Protein AF-A0A524JQQ1-F1 (afdb_monomer)

Sequence (178 aa):
MHLIRTGPRLNILEIVEIYRLEEKMNGLLHMKRAILKRLLPGLALGAILSLALPAAELVPFTDITTEQAAALIREKEADSLFKIIDVRSAAEFAENRIKDALNIDIKAADFREKIEKLDRNGIYLMFCLGGVRSARAMNLMKEWGFKQAYNLAGGLMKWQAQKLPLESAPVQAAAPSS

Nearest PDB structures (foldseek):
  6mxv-assembly1_A  TM=8.929E-01  e=2.542E-08  Francisella tularensis subsp. tularensis SCHU S4
  5ve5-assembly3_C  TM=8.697E-01  e=4.854E-07  Paraburkholderia phytofirmans PsJN
  3nhv-assembly1_B  TM=7.811E-01  e=3.498E-07  Halalkalibacterium halodurans C-125
  2jts-assembly1_A  TM=8.317E-01  e=3.042E-06  unclassified
  1yt8-assembly1_A  TM=8.191E-01  e=1.672E-05  Pseudomonas aeruginosa

Solvent-accessible surface area (backbone atoms only — not comparable to full-atom values): 10545 Å² total; per-residue (Å²): 141,85,85,80,84,77,75,88,84,77,50,74,68,59,53,54,51,51,54,55,51,52,54,55,53,52,50,51,54,53,49,53,54,53,54,63,65,68,75,65,85,85,76,81,90,86,71,85,75,73,79,69,68,75,72,83,73,77,65,62,72,35,75,37,49,61,68,55,48,55,50,49,49,65,74,37,66,86,40,87,53,47,44,40,36,33,36,38,51,71,68,60,52,46,62,40,35,59,71,90,47,44,82,50,25,69,86,44,92,58,32,64,64,62,56,70,74,50,66,46,84,24,42,34,46,25,22,20,61,58,20,65,69,13,43,53,51,45,52,52,41,50,76,72,61,39,64,34,32,33,20,33,51,41,13,49,54,47,38,52,75,69,69,52,82,65,41,51,57,77,77,73,71,76,73,79,84,125

Radius of gyration: 25.6 Å; Cα contacts (8 Å, |Δi|>4): 203; chains: 1; bounding box: 68×63×63 Å

Secondary structure (DSSP, 8-state):
-----PPP---HHHHHHHHHHHHHHHHHHHHHHHHHHHS-S---S-------PPP-PPPTTEEE-HHHHHHHHHHTTT-TTEEEEE-S-HHHHHH-B-TTPEE--TTSTTHHHHHHTS-TT-EEEEE-SSSHHHHHHHHHHHHTT-SEEEEETTHHHHHHHTT---BPPP--------

pLDDT: mean 81.31, std 21.03, range [37.78, 98.81]

Mean predicted aligned error: 14.77 Å

Foldseek 3Di:
DDDDDDDDDDDPVNVVVVVVVVVVVVVVVVVVVVVVVVPDDDDDDDDPVPPPVPPPPDDFLEADELVVVVVVCVVCVVPPLEAEEEQDDPVVVQAKDAPRHDYQHLPDPCNVVVLVPHDLAGAYEYFYQQQPSRSVVSVVSVVVRRDHYYTHHGGVPNCVVVVHDMDHHDPPPPDPDD

Structure (mmCIF, N/CA/C/O backbone):
data_AF-A0A524JQQ1-F1
#
_entry.id   AF-A0A524JQQ1-F1
#
loop_
_atom_site.group_PDB
_atom_site.id
_atom_site.type_symbol
_atom_site.label_atom_id
_atom_site.label_alt_id
_atom_site.label_comp_id
_atom_site.label_asym_id
_atom_site.label_entity_id
_atom_site.label_seq_id
_atom_site.pdbx_PDB_ins_code
_atom_site.Cartn_x
_atom_site.Cartn_y
_atom_site.Cartn_z
_atom_site.occupancy
_atom_site.B_iso_or_equiv
_atom_site.auth_seq_id
_atom_site.auth_comp_id
_atom_site.auth_asym_id
_atom_site.auth_atom_id
_atom_site.pdbx_PDB_model_num
ATOM 1 N N . MET A 1 1 ? 30.642 9.160 21.024 1.00 37.78 1 MET A N 1
ATOM 2 C CA . MET A 1 1 ? 30.268 10.482 21.571 1.00 37.78 1 MET A CA 1
ATOM 3 C C . MET A 1 1 ? 28.743 10.538 21.669 1.00 37.78 1 MET A C 1
ATOM 5 O O . MET A 1 1 ? 28.088 10.746 20.660 1.00 37.78 1 MET A O 1
ATOM 9 N N . HIS A 1 2 ? 28.166 10.208 22.828 1.00 38.81 2 HIS A N 1
ATOM 10 C CA . HIS A 1 2 ? 26.714 10.201 23.066 1.00 38.81 2 HIS A CA 1
ATOM 11 C C . HIS A 1 2 ? 26.416 11.311 24.080 1.00 38.81 2 HIS A C 1
ATOM 13 O O . HIS A 1 2 ? 26.880 11.234 25.213 1.00 38.81 2 HIS A O 1
ATOM 19 N N . LEU A 1 3 ? 25.696 12.356 23.670 1.00 40.50 3 LEU A N 1
ATOM 20 C CA . LEU A 1 3 ? 25.215 13.403 24.572 1.00 40.50 3 LEU A CA 1
ATOM 21 C C . LEU A 1 3 ? 23.755 13.103 24.915 1.00 40.50 3 LEU A C 1
ATOM 23 O O . LEU A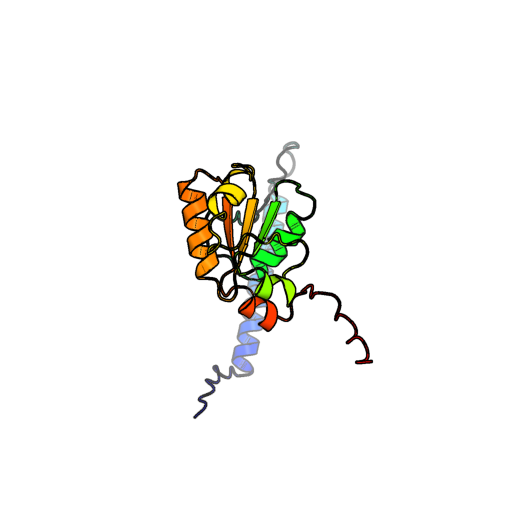 1 3 ? 22.860 13.318 24.100 1.00 40.50 3 LEU A O 1
ATOM 27 N N . ILE A 1 4 ? 23.524 12.593 26.123 1.00 45.12 4 ILE A N 1
ATOM 28 C CA . ILE A 1 4 ? 22.187 12.463 26.704 1.00 45.12 4 ILE A CA 1
ATOM 29 C C . ILE A 1 4 ? 21.825 13.825 27.306 1.00 45.12 4 ILE A C 1
ATOM 31 O O . ILE A 1 4 ? 22.441 14.265 28.276 1.00 45.12 4 ILE A O 1
ATOM 35 N N . ARG A 1 5 ? 20.834 14.509 26.725 1.00 43.94 5 ARG A N 1
ATOM 36 C CA . ARG A 1 5 ? 20.210 15.699 27.321 1.00 43.94 5 ARG A CA 1
ATOM 37 C C . ARG A 1 5 ? 19.335 15.262 28.497 1.00 43.94 5 ARG A C 1
ATOM 39 O O . ARG A 1 5 ? 18.272 14.685 28.295 1.00 43.94 5 ARG A O 1
ATOM 46 N N . THR A 1 6 ? 19.767 15.547 29.719 1.00 50.09 6 THR A N 1
ATOM 47 C CA . THR A 1 6 ? 18.926 15.437 30.917 1.00 50.09 6 THR A CA 1
ATOM 48 C C . THR A 1 6 ? 17.994 16.647 30.998 1.00 50.09 6 THR A C 1
ATOM 50 O O . THR A 1 6 ? 18.466 17.782 30.948 1.00 50.09 6 THR A O 1
ATOM 53 N N . GLY A 1 7 ? 16.682 16.416 31.107 1.00 56.56 7 GLY A N 1
ATOM 54 C CA . GLY A 1 7 ? 15.692 17.468 31.367 1.00 56.56 7 GLY A CA 1
ATOM 55 C C . GLY A 1 7 ? 15.845 18.099 32.763 1.00 56.56 7 GLY A C 1
ATOM 56 O O . GLY A 1 7 ? 16.605 17.581 33.589 1.00 56.56 7 GLY A O 1
ATOM 57 N N . PRO A 1 8 ? 15.152 19.219 33.038 1.00 60.91 8 PRO A N 1
ATOM 58 C CA . PRO A 1 8 ? 15.285 19.938 34.302 1.00 60.91 8 PRO A CA 1
ATOM 59 C C . PRO A 1 8 ? 14.809 19.082 35.486 1.00 60.91 8 PRO A C 1
ATOM 61 O O . PRO A 1 8 ? 13.722 18.505 35.459 1.00 60.91 8 PRO A O 1
ATOM 64 N N . ARG A 1 9 ? 15.638 18.998 36.536 1.00 59.84 9 ARG A N 1
ATOM 65 C CA . ARG A 1 9 ? 15.272 18.391 37.823 1.00 59.84 9 ARG A CA 1
ATOM 66 C C . ARG A 1 9 ? 14.452 19.405 38.620 1.00 59.84 9 ARG A C 1
ATOM 68 O O . ARG A 1 9 ? 15.033 20.317 39.198 1.00 59.84 9 ARG A O 1
ATOM 75 N N . LEU A 1 10 ? 13.132 19.244 38.636 1.00 64.44 10 LEU A N 1
ATOM 76 C CA . LEU A 1 10 ? 12.252 20.024 39.510 1.00 64.44 10 LEU A CA 1
ATOM 77 C C . LEU A 1 10 ? 12.444 19.581 40.964 1.00 64.44 10 LEU A C 1
ATOM 79 O O . LEU A 1 10 ? 12.609 18.389 41.243 1.00 64.44 10 LEU A O 1
ATOM 83 N N . ASN A 1 11 ? 12.458 20.539 41.887 1.00 73.38 11 ASN A N 1
ATOM 84 C CA . ASN A 1 11 ? 12.625 20.251 43.310 1.00 73.38 11 ASN A CA 1
ATOM 85 C C . ASN A 1 11 ? 11.274 19.921 43.981 1.00 73.38 11 ASN A C 1
ATOM 87 O O . ASN A 1 11 ? 10.201 20.169 43.434 1.00 73.38 11 ASN A O 1
ATOM 91 N N . ILE A 1 12 ? 11.319 19.346 45.187 1.00 69.38 12 ILE A N 1
ATOM 92 C CA . ILE A 1 12 ? 10.119 18.895 45.916 1.00 69.38 12 ILE A CA 1
ATOM 93 C C . ILE A 1 12 ? 9.130 20.044 46.181 1.00 69.38 12 ILE A C 1
ATOM 95 O O . ILE A 1 12 ? 7.925 19.808 46.181 1.00 69.38 12 ILE A O 1
ATOM 99 N N . LEU A 1 13 ? 9.603 21.282 46.359 1.00 72.81 13 LEU A N 1
ATOM 100 C CA . LEU A 1 13 ? 8.732 22.437 46.599 1.00 72.81 13 LEU A CA 1
ATOM 101 C C . LEU A 1 13 ? 7.967 22.841 45.330 1.00 72.81 13 LEU A C 1
ATOM 103 O O . LEU A 1 13 ? 6.764 23.079 45.405 1.00 72.81 13 LEU A O 1
ATOM 107 N N . GLU A 1 14 ? 8.621 22.822 44.166 1.00 70.38 14 GLU A N 1
ATOM 108 C CA . GLU A 1 14 ? 7.977 23.071 42.866 1.00 70.38 14 GLU A CA 1
ATOM 109 C C . GLU A 1 14 ? 6.935 21.997 42.537 1.00 70.38 14 GLU A C 1
ATOM 111 O O . GLU A 1 14 ? 5.849 22.304 42.052 1.00 70.38 14 GLU A O 1
ATOM 116 N N . ILE A 1 15 ? 7.228 20.735 42.863 1.00 63.34 15 ILE A N 1
ATOM 117 C CA . ILE A 1 15 ? 6.290 19.622 42.682 1.00 63.34 15 ILE A CA 1
ATOM 118 C C . ILE A 1 15 ? 5.047 19.810 43.568 1.00 63.34 15 ILE A C 1
ATOM 120 O O . ILE A 1 15 ? 3.923 19.647 43.095 1.00 63.34 15 ILE A O 1
ATOM 124 N N . VAL A 1 16 ? 5.222 20.198 44.835 1.00 68.88 16 VAL A N 1
ATOM 125 C CA . VAL A 1 16 ? 4.103 20.455 45.761 1.00 68.88 16 VAL A CA 1
ATOM 126 C C . VAL A 1 16 ? 3.249 21.643 45.302 1.00 68.88 16 VAL A C 1
ATOM 128 O O . VAL A 1 16 ? 2.025 21.611 45.448 1.00 68.88 16 VAL A O 1
ATOM 131 N N . GLU A 1 17 ? 3.856 22.675 44.714 1.00 71.94 17 GLU A N 1
ATOM 132 C CA . GLU A 1 17 ? 3.125 23.823 44.170 1.00 71.94 17 GLU A CA 1
ATOM 133 C C . GLU A 1 17 ? 2.330 23.463 42.903 1.00 71.94 17 GLU A C 1
ATOM 135 O O . GLU A 1 17 ? 1.176 23.876 42.774 1.00 71.94 17 GLU A O 1
ATOM 140 N N . ILE A 1 18 ? 2.874 22.600 42.035 1.00 58.34 18 ILE A N 1
ATOM 141 C CA . ILE A 1 18 ? 2.158 22.037 40.877 1.00 58.34 18 ILE A CA 1
ATOM 142 C C . ILE A 1 18 ? 0.929 21.230 41.331 1.00 58.34 18 ILE A C 1
ATOM 144 O O . ILE A 1 18 ? -0.178 21.507 40.867 1.00 58.34 18 ILE A O 1
ATOM 148 N N . TYR A 1 19 ? 1.073 20.312 42.296 1.00 60.19 19 TYR A N 1
ATOM 149 C CA . TYR A 1 19 ? -0.065 19.531 42.810 1.00 60.19 19 TYR A CA 1
ATOM 150 C C . TYR A 1 19 ? -1.132 20.412 43.483 1.00 60.19 19 TYR A C 1
ATOM 152 O O . TYR A 1 19 ? -2.332 20.199 43.303 1.00 60.19 19 TYR A O 1
ATOM 160 N N . ARG A 1 20 ? -0.723 21.465 44.202 1.00 64.31 20 ARG A N 1
ATOM 161 C CA . ARG A 1 20 ? -1.649 22.430 44.819 1.00 64.31 20 ARG A CA 1
ATOM 162 C C . ARG A 1 20 ? -2.421 23.262 43.780 1.00 64.31 20 ARG A C 1
ATOM 164 O O . ARG A 1 20 ? -3.554 23.674 44.045 1.00 64.31 20 ARG A O 1
ATOM 171 N N . LEU A 1 21 ? -1.837 23.531 42.611 1.00 56.47 21 LEU A N 1
ATOM 172 C CA . LEU A 1 21 ? -2.519 24.202 41.497 1.00 56.47 21 LEU A CA 1
ATOM 173 C C . LEU A 1 21 ? -3.484 23.260 40.761 1.00 56.47 21 LEU A C 1
ATOM 175 O O . LEU A 1 21 ? -4.588 23.690 40.413 1.00 56.47 21 LEU A O 1
ATOM 179 N N . GLU A 1 22 ? -3.134 21.980 40.605 1.00 56.25 22 GLU A N 1
ATOM 180 C CA . GLU A 1 22 ? -4.039 20.958 40.059 1.00 56.25 22 GLU A CA 1
ATOM 181 C C . GLU A 1 22 ? -5.291 20.765 40.930 1.00 56.25 22 GLU A C 1
ATOM 183 O O . GLU A 1 22 ? -6.405 20.715 40.402 1.00 56.25 22 GLU A O 1
ATOM 188 N N . GLU A 1 23 ? -5.160 20.756 42.263 1.00 58.94 23 GLU A N 1
ATOM 189 C CA . GLU A 1 23 ? -6.316 20.692 43.172 1.00 58.94 23 GLU A CA 1
ATOM 190 C C . GLU A 1 23 ? -7.250 21.907 43.026 1.00 58.94 23 GLU A C 1
ATOM 192 O O . GLU A 1 23 ? -8.475 21.753 42.967 1.00 58.94 23 GLU A O 1
ATOM 197 N N . LYS A 1 24 ? -6.699 23.124 42.885 1.00 59.16 24 LYS A N 1
ATOM 198 C CA . LYS A 1 24 ? -7.495 24.346 42.656 1.00 59.16 24 LYS A CA 1
ATOM 199 C C . LYS A 1 24 ? -8.202 24.337 41.294 1.00 59.16 24 LYS A C 1
ATOM 201 O O . LYS A 1 24 ? -9.360 24.755 41.206 1.00 59.16 24 LYS A O 1
ATOM 206 N N . MET A 1 25 ? -7.551 23.835 40.241 1.00 57.97 25 MET A N 1
ATOM 207 C CA . MET A 1 25 ? -8.160 23.687 38.911 1.00 57.97 25 MET A CA 1
ATOM 208 C C . MET A 1 25 ? -9.260 22.617 38.892 1.00 57.97 25 MET A C 1
ATOM 210 O O . MET A 1 25 ? -10.321 22.836 38.296 1.00 57.97 25 MET A O 1
ATOM 214 N N . ASN A 1 26 ? -9.068 21.505 39.607 1.00 54.47 26 ASN A N 1
ATOM 215 C CA . ASN A 1 26 ? -10.085 20.467 39.765 1.00 54.47 26 ASN A CA 1
ATOM 216 C C . ASN A 1 26 ? -11.295 20.967 40.568 1.00 54.47 26 ASN A C 1
ATOM 218 O O . ASN A 1 26 ? -12.433 20.698 40.173 1.00 54.47 26 ASN A O 1
ATOM 222 N N . GLY A 1 27 ? -11.089 21.773 41.614 1.00 57.66 27 GLY A N 1
ATOM 223 C CA . GLY A 1 27 ? -12.172 22.433 42.352 1.00 57.66 27 GLY A CA 1
ATOM 224 C C . GLY A 1 27 ? -13.016 23.375 41.479 1.00 57.66 27 GLY A C 1
ATOM 225 O O . GLY A 1 27 ? -14.248 23.338 41.525 1.00 57.66 27 GLY A O 1
ATOM 226 N N . LEU A 1 28 ? -12.378 24.160 40.602 1.00 56.53 28 LEU A N 1
ATOM 227 C CA . LEU A 1 28 ? -13.069 25.048 39.657 1.00 56.53 28 LEU A CA 1
ATOM 228 C C . LEU A 1 28 ? -13.867 24.268 38.597 1.00 56.53 28 LEU A C 1
ATOM 230 O O . LEU A 1 28 ? -14.977 24.665 38.232 1.00 56.53 28 LEU A O 1
ATOM 234 N N . LEU A 1 29 ? -13.338 23.134 38.128 1.00 51.88 29 LEU A N 1
ATOM 235 C CA . LEU A 1 29 ? -14.030 22.239 37.198 1.00 51.88 29 LEU A CA 1
ATOM 236 C C . LEU A 1 29 ? -15.278 21.605 37.835 1.00 51.88 29 LEU A C 1
ATOM 238 O O . LEU A 1 29 ? -16.324 21.505 37.190 1.00 51.88 29 LEU A O 1
ATOM 242 N N . HIS A 1 30 ? -15.196 21.225 39.112 1.00 55.69 30 HIS A N 1
ATOM 243 C CA . HIS A 1 30 ? -16.327 20.662 39.854 1.00 55.69 30 HIS A CA 1
ATOM 244 C C . HIS A 1 30 ? -17.406 21.716 40.131 1.00 55.69 30 HIS A C 1
ATOM 246 O O . HIS A 1 30 ? -18.596 21.435 39.972 1.00 55.69 30 HIS A O 1
ATOM 252 N N . MET A 1 31 ? -17.012 22.957 40.428 1.00 57.88 31 MET A N 1
ATOM 253 C CA . MET A 1 31 ? -17.951 24.060 40.638 1.00 57.88 31 MET A CA 1
ATOM 254 C C . MET A 1 31 ? -18.669 24.484 39.346 1.00 57.88 31 MET A C 1
ATOM 256 O O . MET A 1 31 ? -19.886 24.669 39.358 1.00 57.88 31 MET A O 1
ATOM 260 N N . LYS A 1 32 ? -17.970 24.534 38.201 1.00 52.62 32 LYS A N 1
ATOM 261 C CA . LYS A 1 32 ? -18.595 24.785 36.885 1.00 52.62 32 LYS A CA 1
ATOM 262 C C . LYS A 1 32 ? -19.621 23.707 36.518 1.00 52.62 32 LYS A C 1
ATOM 264 O O . LYS A 1 32 ? -20.697 24.033 36.027 1.00 52.62 32 LYS A O 1
ATOM 269 N N . ARG A 1 33 ? -19.333 22.433 36.817 1.00 56.12 33 ARG A N 1
ATOM 270 C CA . ARG A 1 33 ? -20.269 21.310 36.615 1.00 56.12 33 ARG A CA 1
ATOM 271 C C . ARG A 1 33 ? -21.494 21.393 37.532 1.00 56.12 33 ARG A C 1
ATOM 273 O O . ARG A 1 33 ? -22.588 21.048 37.099 1.00 56.12 33 ARG A O 1
ATOM 280 N N . ALA A 1 34 ? -21.333 21.854 38.772 1.00 56.62 34 ALA A N 1
ATOM 281 C CA . ALA A 1 34 ? -22.440 22.008 39.717 1.00 56.62 34 ALA A CA 1
ATOM 282 C C . ALA A 1 34 ? -23.361 23.192 39.367 1.00 56.62 34 ALA A C 1
ATOM 284 O O . ALA A 1 34 ? -24.580 23.069 39.468 1.00 56.62 34 ALA A O 1
ATOM 285 N N . ILE A 1 35 ? -22.794 24.313 38.905 1.00 56.81 35 ILE A N 1
ATOM 286 C CA . ILE A 1 35 ? -23.556 25.486 38.445 1.00 56.81 35 ILE A CA 1
ATOM 287 C C . ILE A 1 35 ? -24.296 25.168 37.136 1.00 56.81 35 ILE A C 1
ATOM 289 O O . ILE A 1 35 ? -25.477 25.480 37.010 1.00 56.81 35 ILE A O 1
ATOM 293 N N . LEU A 1 36 ? -23.655 24.449 36.206 1.00 48.31 36 LEU A N 1
ATOM 294 C CA . LEU A 1 36 ? -24.269 24.028 34.942 1.00 48.31 36 LEU A CA 1
ATOM 295 C C . LEU A 1 36 ? -25.428 23.032 35.142 1.00 48.31 36 LEU A C 1
ATOM 297 O O . LEU A 1 36 ? -26.403 23.067 34.400 1.00 48.31 36 LEU A O 1
ATOM 301 N N . LYS A 1 37 ? -25.370 22.188 36.183 1.00 50.16 37 LYS A N 1
ATOM 302 C CA . LYS A 1 37 ? -26.462 21.270 36.559 1.00 50.16 37 LYS A CA 1
ATOM 303 C C . LYS A 1 37 ? -27.643 21.954 37.256 1.00 50.16 37 LYS A C 1
ATOM 305 O O . LYS A 1 37 ? -28.723 21.378 37.304 1.00 50.16 37 LYS A O 1
ATOM 310 N N . ARG A 1 38 ? -27.455 23.157 37.810 1.00 57.16 38 ARG A N 1
ATOM 311 C CA . ARG A 1 38 ? -28.500 23.906 38.533 1.00 57.16 38 ARG A CA 1
ATOM 312 C C . ARG A 1 38 ? -29.318 24.846 37.645 1.00 57.16 3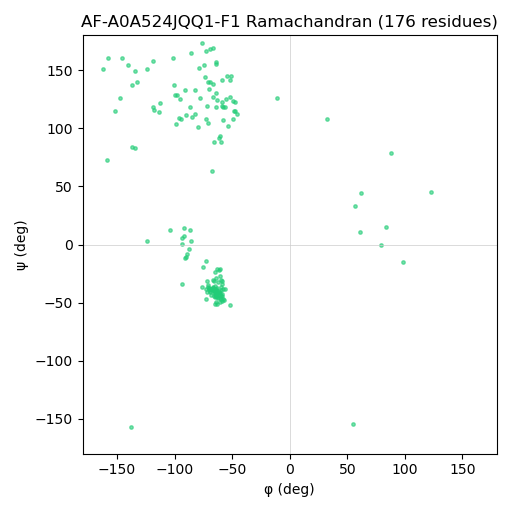8 ARG A C 1
ATOM 314 O O . ARG A 1 38 ? -30.355 25.320 38.091 1.00 57.16 38 ARG A O 1
ATOM 321 N N . LEU A 1 39 ? -28.886 25.088 36.406 1.00 53.84 39 LEU A N 1
ATOM 322 C CA . LEU A 1 39 ? -29.537 26.019 35.476 1.00 53.84 39 LEU A CA 1
ATOM 323 C C . LEU A 1 39 ? -30.559 25.378 34.522 1.00 53.84 39 LEU A C 1
ATOM 325 O O . LEU A 1 39 ? -31.100 26.082 33.678 1.00 53.84 39 LEU A O 1
ATOM 329 N N . LEU A 1 40 ? -30.871 24.085 34.653 1.00 48.31 40 LEU A N 1
ATOM 330 C CA . LEU A 1 40 ? -31.853 23.420 33.786 1.00 48.31 40 LEU A CA 1
ATOM 331 C C . LEU A 1 40 ? -32.803 22.497 34.568 1.00 48.31 40 LEU A C 1
ATOM 333 O O . LEU A 1 40 ? -32.601 21.283 34.593 1.00 48.31 40 LEU A O 1
ATOM 337 N N . PRO A 1 41 ? -33.888 23.024 35.159 1.00 48.72 41 PRO A N 1
ATOM 338 C CA . PRO A 1 41 ? -35.102 22.260 35.349 1.00 48.72 41 PRO A CA 1
ATOM 339 C C . PRO A 1 41 ? -36.064 22.577 34.194 1.00 48.72 41 PRO A C 1
ATOM 341 O O . PRO A 1 41 ? -36.628 23.663 34.122 1.00 48.72 41 PRO A O 1
ATOM 344 N N . GLY A 1 42 ? -36.262 21.612 33.294 1.00 51.84 42 GLY A N 1
ATOM 345 C CA . GLY A 1 42 ? -37.422 21.592 32.400 1.00 51.84 42 GLY A CA 1
ATOM 346 C C . GLY A 1 42 ? -37.277 22.336 31.072 1.00 51.84 42 GLY A C 1
ATOM 347 O O . GLY A 1 42 ? -37.882 23.381 30.869 1.00 51.84 42 GLY A O 1
ATOM 348 N N . LEU A 1 43 ? -36.602 21.711 30.107 1.00 47.56 43 LEU A N 1
ATOM 349 C CA . LEU A 1 43 ? -37.110 21.674 28.736 1.00 47.56 43 LEU A CA 1
ATOM 350 C C . LEU A 1 43 ? -36.685 20.356 28.082 1.00 47.56 43 LEU A C 1
ATOM 352 O O . LEU A 1 43 ? -35.529 19.952 28.140 1.00 47.56 43 LEU A O 1
ATOM 356 N N . ALA A 1 44 ? -37.701 19.674 27.570 1.00 43.31 44 ALA A N 1
ATOM 357 C CA . ALA A 1 44 ? -37.715 18.488 26.731 1.00 43.31 44 ALA A CA 1
ATOM 358 C C . ALA A 1 44 ? -36.376 18.025 26.110 1.00 43.31 44 ALA A C 1
ATOM 360 O O . ALA A 1 44 ? -35.714 18.748 25.375 1.00 43.31 44 ALA A O 1
ATOM 361 N N . LEU A 1 45 ? -36.059 16.751 26.362 1.00 48.50 45 LEU A N 1
ATOM 362 C CA . LEU A 1 45 ? -35.884 15.716 25.337 1.00 48.50 45 LEU A CA 1
ATOM 363 C C . LEU A 1 45 ? -35.332 16.196 23.975 1.00 48.50 45 LEU A C 1
ATOM 365 O O . LEU A 1 45 ? -36.068 16.757 23.171 1.00 48.50 45 LEU A O 1
ATOM 369 N N . GLY A 1 46 ? -34.074 15.860 23.670 1.00 46.12 46 GLY A N 1
ATOM 370 C CA . GLY A 1 46 ? -33.590 15.874 22.281 1.00 46.12 46 GLY A CA 1
ATOM 371 C C . GLY A 1 46 ? -32.382 16.754 21.983 1.00 46.12 46 GLY A C 1
ATOM 372 O O . GLY A 1 46 ? -32.366 17.437 20.973 1.00 46.12 46 GLY A O 1
ATOM 373 N N . ALA A 1 47 ? -31.345 16.713 22.812 1.00 49.25 47 ALA A N 1
ATOM 374 C CA . ALA A 1 47 ? -29.987 16.979 22.347 1.00 49.25 47 ALA A CA 1
ATOM 375 C C . ALA A 1 47 ? -29.013 16.362 23.349 1.00 49.25 47 ALA A C 1
ATOM 377 O O . ALA A 1 47 ? -28.334 17.055 24.105 1.00 49.25 47 ALA A O 1
ATOM 378 N N . ILE A 1 48 ? -28.912 15.028 23.342 1.00 56.03 48 ILE A N 1
ATOM 379 C CA . ILE A 1 48 ? -27.590 14.444 23.563 1.00 56.03 48 ILE A CA 1
ATOM 380 C C . ILE A 1 48 ? -26.779 15.005 22.401 1.00 56.03 48 ILE A C 1
ATOM 382 O O . ILE A 1 48 ? -26.863 14.507 21.281 1.00 56.03 48 ILE A O 1
ATOM 386 N N . LEU A 1 49 ? -26.111 16.133 22.645 1.00 48.88 49 LEU A N 1
ATOM 387 C CA . LEU A 1 49 ? -25.067 16.661 21.794 1.00 48.88 49 LEU A CA 1
ATOM 388 C C . LEU A 1 49 ? -24.017 15.561 21.771 1.00 48.88 49 LEU A C 1
ATOM 390 O O . LEU A 1 49 ? -23.165 15.470 22.654 1.00 48.88 49 LEU A O 1
ATOM 394 N N . SER A 1 50 ? -24.197 14.644 20.825 1.00 56.41 50 SER A N 1
ATOM 395 C CA . SER A 1 50 ? -23.277 13.577 20.515 1.00 56.41 50 SER A CA 1
ATOM 396 C C . SER A 1 50 ? -22.001 14.275 20.094 1.00 56.41 50 SER A C 1
ATOM 398 O O . SER A 1 50 ? -21.823 14.638 18.935 1.00 56.41 50 SER A O 1
ATOM 400 N N . LEU A 1 51 ? -21.122 14.514 21.064 1.00 53.62 51 LEU A N 1
ATOM 401 C CA . LEU A 1 51 ? -19.708 14.756 20.839 1.00 53.62 51 LEU A CA 1
ATOM 402 C C . LEU A 1 51 ? -19.117 13.440 20.318 1.00 53.62 51 LEU A C 1
ATOM 404 O O . LEU A 1 51 ? -18.282 12.808 20.957 1.00 53.62 51 LEU A O 1
ATOM 408 N N . ALA A 1 52 ? -19.585 13.015 19.143 1.00 57.16 52 ALA A N 1
ATOM 409 C CA . ALA A 1 52 ? -18.799 12.210 18.242 1.00 57.16 52 ALA A CA 1
ATOM 410 C C . ALA A 1 52 ? -17.660 13.134 17.820 1.00 57.16 52 ALA A C 1
ATOM 412 O O . ALA A 1 52 ? -17.780 13.924 16.885 1.00 57.16 52 ALA A O 1
ATOM 413 N N . LEU A 1 53 ? -16.583 13.111 18.607 1.00 53.97 53 LEU A N 1
ATOM 414 C CA . LEU A 1 53 ? -15.288 13.559 18.130 1.00 53.97 53 LEU A CA 1
ATOM 415 C C . LEU A 1 53 ? -15.105 12.879 16.770 1.00 53.97 53 LEU A C 1
ATOM 417 O O . LEU A 1 53 ? -15.225 11.650 16.724 1.00 53.97 53 LEU A O 1
ATOM 421 N N . PRO A 1 54 ? -14.898 13.623 15.671 1.00 50.66 54 PRO A N 1
ATOM 422 C CA . PRO A 1 54 ? -14.605 12.978 14.408 1.00 50.66 54 PRO A CA 1
ATOM 423 C C . PRO A 1 54 ? -13.379 12.103 14.655 1.00 50.66 54 PRO A C 1
ATOM 425 O O . PRO A 1 54 ? -12.330 12.602 15.077 1.00 50.66 54 PRO A O 1
ATOM 428 N N . ALA A 1 55 ? -13.532 10.788 14.471 1.00 58.22 55 ALA A N 1
ATOM 429 C CA . ALA A 1 55 ? -12.381 9.921 14.297 1.00 58.22 55 ALA A CA 1
ATOM 430 C C . ALA A 1 55 ? -11.538 10.604 13.223 1.00 58.22 55 ALA A C 1
ATOM 432 O O . ALA A 1 55 ? -12.088 10.969 12.186 1.00 58.22 55 ALA A O 1
ATOM 433 N N . ALA A 1 56 ? -10.276 10.909 13.531 1.00 60.03 56 ALA A N 1
ATOM 434 C CA . ALA A 1 56 ? -9.417 11.670 12.639 1.00 60.03 56 ALA A CA 1
ATOM 435 C C . ALA A 1 56 ? -9.417 10.989 11.265 1.00 60.03 56 ALA A C 1
ATOM 437 O O . ALA A 1 56 ? -8.806 9.935 11.090 1.00 60.03 56 ALA A O 1
ATOM 438 N N . GLU A 1 57 ? -10.177 11.550 10.327 1.00 71.44 57 GLU A N 1
ATOM 439 C CA . GLU A 1 57 ? -10.397 10.933 9.032 1.00 71.44 57 GLU A CA 1
ATOM 440 C C . GLU A 1 57 ? -9.090 11.056 8.256 1.00 71.44 57 GLU A C 1
ATOM 442 O O . GLU A 1 57 ? -8.557 12.154 8.067 1.00 71.44 57 GLU A O 1
ATOM 447 N N . LEU A 1 58 ? -8.503 9.917 7.890 1.00 81.69 58 LEU A N 1
ATOM 448 C CA . LEU A 1 58 ? -7.222 9.911 7.200 1.00 81.69 58 LEU A CA 1
ATOM 449 C C . LEU A 1 58 ? -7.387 10.585 5.835 1.00 81.69 58 LEU A C 1
ATOM 451 O O . LEU A 1 58 ? -8.102 10.079 4.968 1.00 81.69 58 LEU A O 1
ATOM 455 N N . VAL A 1 59 ? -6.673 11.689 5.626 1.00 90.44 59 VAL A N 1
ATOM 456 C CA . VAL A 1 59 ? -6.678 12.426 4.357 1.00 90.44 59 VAL A CA 1
ATOM 457 C C . VAL A 1 59 ? -6.215 11.499 3.224 1.00 90.44 59 VAL A C 1
ATOM 459 O O . VAL A 1 59 ? -5.113 10.960 3.317 1.00 90.44 59 VAL A O 1
ATOM 462 N N . PRO A 1 60 ? -7.006 11.289 2.156 1.00 95.25 60 PRO A N 1
ATOM 463 C CA . PRO A 1 60 ? -6.602 10.440 1.040 1.00 95.25 60 PRO A CA 1
ATOM 464 C C . PRO A 1 60 ? -5.254 10.845 0.435 1.00 95.25 60 PRO A C 1
ATOM 466 O O . PRO A 1 60 ? -4.953 12.031 0.302 1.00 95.25 60 PRO A O 1
ATOM 469 N N . PHE A 1 61 ? -4.479 9.854 -0.009 1.00 97.50 61 PHE A N 1
ATOM 470 C CA . PHE A 1 61 ? -3.170 10.031 -0.647 1.00 97.50 61 PHE A CA 1
ATOM 471 C C . PHE A 1 61 ? -2.126 10.686 0.263 1.00 97.50 61 PHE A C 1
ATOM 473 O O . PHE A 1 61 ? -1.385 11.570 -0.169 1.00 97.50 61 PHE A O 1
ATOM 480 N N . THR A 1 62 ? -2.066 10.240 1.519 1.00 97.50 62 THR A N 1
ATOM 481 C CA . THR A 1 62 ? -1.072 10.686 2.503 1.00 97.50 62 THR A CA 1
ATOM 482 C C . THR A 1 62 ? -0.191 9.541 2.988 1.00 97.50 62 THR A C 1
ATOM 484 O O . THR A 1 62 ? -0.569 8.366 2.970 1.00 97.50 62 THR A O 1
ATOM 487 N N . ASP A 1 63 ? 0.977 9.918 3.494 1.00 98.00 63 ASP A N 1
ATOM 488 C CA . ASP A 1 63 ? 1.796 9.064 4.338 1.00 98.00 63 ASP A CA 1
ATOM 489 C C . ASP A 1 63 ? 1.120 8.895 5.705 1.00 98.00 63 ASP A C 1
ATOM 491 O O . ASP A 1 63 ? 0.678 9.876 6.310 1.00 98.00 63 ASP A O 1
ATOM 495 N N . ILE A 1 64 ? 1.061 7.658 6.198 1.00 98.19 64 ILE A N 1
ATOM 496 C CA . ILE A 1 64 ? 0.541 7.325 7.527 1.00 98.19 64 ILE A CA 1
ATOM 497 C C . ILE A 1 64 ? 1.579 6.552 8.335 1.00 98.19 64 ILE A C 1
ATOM 499 O O . ILE A 1 64 ? 2.431 5.844 7.786 1.00 98.19 64 ILE A O 1
ATOM 503 N N . THR A 1 65 ? 1.527 6.688 9.658 1.00 97.88 65 THR A N 1
ATOM 504 C CA . THR A 1 65 ? 2.430 5.960 10.551 1.00 97.88 65 THR A CA 1
ATOM 505 C C . THR A 1 65 ? 2.073 4.476 10.630 1.00 97.88 65 THR A C 1
ATOM 507 O O . THR A 1 65 ? 0.992 4.045 10.231 1.00 97.88 65 THR A O 1
ATOM 510 N N . THR A 1 66 ? 2.979 3.676 11.182 1.00 97.38 66 THR A N 1
ATOM 511 C CA . THR A 1 66 ? 2.753 2.257 11.479 1.00 97.38 66 THR A CA 1
ATOM 512 C C . THR A 1 66 ? 1.581 2.049 12.440 1.00 97.38 66 THR A C 1
ATOM 514 O O . THR A 1 66 ? 0.801 1.120 12.255 1.00 97.38 66 THR A O 1
ATOM 517 N N . GLU A 1 67 ? 1.394 2.943 13.414 1.00 96.19 67 GLU A N 1
ATOM 518 C CA . GLU A 1 67 ? 0.267 2.899 14.351 1.00 96.19 67 GLU A CA 1
ATOM 519 C C . GLU A 1 67 ? -1.062 3.192 13.644 1.00 96.19 67 GLU A C 1
ATOM 521 O O . GLU A 1 67 ? -2.045 2.480 13.853 1.00 96.19 67 GLU A O 1
ATOM 526 N N . GLN A 1 68 ? -1.086 4.203 12.768 1.00 97.12 68 GLN A N 1
ATOM 527 C CA . GLN A 1 68 ? -2.256 4.520 11.947 1.00 97.12 68 GLN A CA 1
ATOM 528 C C . GLN A 1 68 ? -2.575 3.389 10.966 1.00 97.12 68 GLN A C 1
ATOM 530 O O . GLN A 1 68 ? -3.736 3.027 10.814 1.00 97.12 68 GLN A O 1
ATOM 535 N N . ALA A 1 69 ? -1.559 2.787 10.345 1.00 97.81 69 ALA A N 1
ATOM 536 C CA . ALA A 1 69 ? -1.729 1.652 9.447 1.00 97.81 69 ALA A CA 1
ATOM 537 C C . ALA A 1 69 ? -2.282 0.419 10.175 1.00 97.81 69 ALA A C 1
ATOM 539 O O . ALA A 1 69 ? -3.217 -0.206 9.687 1.00 97.81 69 ALA A O 1
ATOM 540 N N . ALA A 1 70 ? -1.766 0.091 11.364 1.00 96.44 70 ALA A N 1
ATOM 541 C CA . ALA A 1 70 ? -2.288 -1.011 12.171 1.00 96.44 70 ALA A CA 1
ATOM 542 C C . ALA A 1 70 ? -3.736 -0.759 12.629 1.00 96.44 70 ALA A C 1
ATOM 544 O O . ALA A 1 70 ? -4.552 -1.681 12.644 1.00 96.44 70 ALA A O 1
ATOM 545 N N . ALA A 1 71 ? -4.073 0.488 12.976 1.00 96.25 71 ALA A N 1
ATOM 546 C CA . ALA A 1 71 ? -5.446 0.873 13.288 1.00 96.25 71 ALA A CA 1
ATOM 547 C C . ALA A 1 71 ? -6.366 0.742 12.064 1.00 96.25 71 ALA A C 1
ATOM 549 O O . ALA A 1 71 ? -7.437 0.156 12.195 1.00 96.25 71 ALA A O 1
ATOM 550 N N . LEU A 1 72 ? -5.921 1.207 10.891 1.00 96.06 72 LEU A N 1
ATOM 551 C CA . LEU A 1 72 ? -6.654 1.098 9.630 1.00 96.06 72 LEU A CA 1
ATOM 552 C C . LEU A 1 72 ? -6.914 -0.365 9.253 1.00 96.06 72 LEU A C 1
ATOM 554 O O . LEU A 1 72 ? -8.043 -0.708 8.924 1.00 96.06 72 LEU A O 1
ATOM 558 N N . ILE A 1 73 ? -5.899 -1.232 9.356 1.00 96.56 73 ILE A N 1
ATOM 559 C CA . ILE A 1 73 ? -6.038 -2.670 9.078 1.00 96.56 73 ILE A CA 1
ATOM 560 C C . ILE A 1 73 ? -7.103 -3.294 9.983 1.00 96.56 73 ILE A C 1
ATOM 562 O O . ILE A 1 73 ? -7.975 -3.999 9.492 1.00 96.56 73 ILE A O 1
ATOM 566 N N . ARG A 1 74 ? -7.070 -3.000 11.288 1.00 95.88 74 ARG A N 1
ATOM 567 C CA . ARG A 1 74 ? -8.060 -3.518 12.244 1.00 95.88 74 ARG A CA 1
ATOM 568 C C . ARG A 1 74 ? -9.464 -2.970 11.985 1.00 95.88 74 ARG A C 1
ATOM 570 O O . ARG A 1 74 ? -10.436 -3.701 12.106 1.00 95.88 74 ARG A O 1
ATOM 577 N N . GLU A 1 75 ? -9.587 -1.683 11.673 1.00 95.88 75 GLU A N 1
ATOM 578 C CA . GLU A 1 75 ? -10.885 -1.051 11.405 1.00 95.88 75 GLU A CA 1
ATOM 579 C C . GLU A 1 75 ? -11.531 -1.596 10.124 1.00 95.88 75 GLU A C 1
ATOM 581 O O . GLU A 1 75 ? -12.748 -1.760 10.065 1.00 95.88 75 GLU A O 1
ATOM 586 N N . LYS A 1 76 ? -10.720 -1.878 9.100 1.00 95.19 76 LYS A N 1
ATOM 587 C CA . LYS A 1 76 ? -11.177 -2.272 7.763 1.00 95.19 76 LYS A CA 1
ATOM 588 C C . LYS A 1 76 ? -11.030 -3.767 7.472 1.00 95.19 76 LYS A C 1
ATOM 590 O O . LYS A 1 76 ? -11.203 -4.171 6.330 1.00 95.19 76 LYS A O 1
ATOM 595 N N . GLU A 1 77 ? -10.757 -4.597 8.478 1.00 92.38 77 GLU A N 1
ATOM 596 C CA . GLU A 1 77 ? -10.532 -6.044 8.312 1.00 92.38 77 GLU A CA 1
ATOM 597 C C . GLU A 1 77 ? -11.708 -6.754 7.614 1.00 92.38 77 GLU A C 1
ATOM 599 O O . GLU A 1 77 ? -11.502 -7.617 6.765 1.00 92.38 77 GLU A O 1
ATOM 604 N N . ALA A 1 78 ? -12.945 -6.354 7.926 1.00 93.94 78 ALA A N 1
ATOM 605 C CA . ALA A 1 78 ? -14.159 -6.909 7.323 1.00 93.94 78 ALA A CA 1
ATOM 606 C C . ALA A 1 78 ? -14.592 -6.204 6.019 1.00 93.94 78 ALA A C 1
ATOM 608 O O . ALA A 1 78 ? -15.578 -6.606 5.398 1.00 93.94 78 ALA A O 1
ATOM 609 N N . ASP A 1 79 ? -13.895 -5.143 5.604 1.00 96.00 79 ASP A N 1
ATOM 610 C CA . ASP A 1 79 ? -14.231 -4.383 4.403 1.00 96.00 79 ASP A CA 1
ATOM 611 C C . ASP A 1 79 ? -13.613 -5.041 3.164 1.00 96.00 79 ASP A C 1
ATOM 613 O O . ASP A 1 79 ? -12.406 -4.999 2.926 1.00 96.00 79 ASP A O 1
ATOM 617 N N . SER A 1 80 ? -14.463 -5.630 2.323 1.00 96.12 80 SER A N 1
ATOM 618 C CA . SER A 1 80 ? -14.026 -6.285 1.087 1.00 96.12 80 SER A CA 1
ATOM 619 C C . SER A 1 80 ? -13.320 -5.350 0.090 1.00 96.12 80 SER A C 1
ATOM 621 O O . SER A 1 80 ? -12.558 -5.843 -0.749 1.00 96.12 80 SER A O 1
ATOM 623 N N . LEU A 1 81 ? -13.536 -4.031 0.186 1.00 97.00 81 LEU A N 1
ATOM 624 C CA . LEU A 1 81 ? -12.914 -3.007 -0.656 1.00 97.00 81 LEU A CA 1
ATOM 625 C C . LEU A 1 81 ? -11.588 -2.485 -0.088 1.00 97.00 81 LEU A C 1
ATOM 627 O O . LEU A 1 81 ? -10.872 -1.757 -0.782 1.00 97.00 81 LEU A O 1
ATOM 631 N N . PHE A 1 82 ? -11.227 -2.868 1.138 1.00 98.19 82 PHE A N 1
ATOM 632 C CA . PHE A 1 82 ? -9.914 -2.586 1.695 1.00 98.19 82 PHE A CA 1
ATOM 633 C C . PHE A 1 82 ? -8.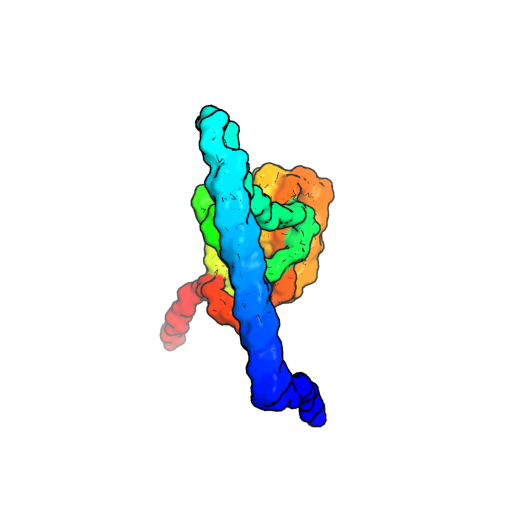889 -3.613 1.207 1.00 98.19 82 PHE A C 1
ATOM 635 O O . PHE A 1 82 ? -9.135 -4.825 1.209 1.00 98.19 82 PHE A O 1
ATOM 642 N N . LYS A 1 83 ? -7.727 -3.126 0.762 1.00 98.50 83 LYS A N 1
ATOM 643 C CA . LYS A 1 83 ? -6.596 -3.962 0.342 1.00 98.50 83 LYS A CA 1
ATOM 644 C C . LYS A 1 83 ? -5.286 -3.406 0.877 1.00 98.50 83 LYS A C 1
ATOM 646 O O . LYS A 1 83 ? -5.012 -2.209 0.786 1.00 98.50 83 LYS A O 1
ATOM 651 N N . ILE A 1 84 ? -4.435 -4.306 1.356 1.00 98.62 84 ILE A N 1
ATOM 652 C CA . ILE A 1 84 ? -3.038 -4.014 1.665 1.00 98.62 84 ILE A CA 1
ATOM 653 C C . ILE A 1 84 ? -2.217 -4.429 0.438 1.00 98.62 84 ILE A C 1
ATOM 655 O O . ILE A 1 84 ? -2.333 -5.561 -0.023 1.00 98.62 84 ILE A O 1
ATOM 659 N N . ILE A 1 85 ? -1.417 -3.523 -0.121 1.00 98.75 85 ILE A N 1
ATOM 660 C CA . ILE A 1 85 ? -0.639 -3.754 -1.342 1.00 98.75 85 ILE A CA 1
ATOM 661 C C . ILE A 1 85 ? 0.853 -3.636 -1.033 1.00 98.75 85 ILE A C 1
ATOM 663 O O . ILE A 1 85 ? 1.356 -2.557 -0.712 1.00 98.75 85 ILE A O 1
ATOM 667 N N . ASP A 1 86 ? 1.568 -4.744 -1.197 1.00 98.75 86 ASP A N 1
ATOM 668 C CA . ASP A 1 86 ? 3.024 -4.785 -1.184 1.00 98.75 86 ASP A CA 1
ATOM 669 C C . ASP A 1 86 ? 3.558 -4.577 -2.603 1.00 98.75 86 ASP A C 1
ATOM 671 O O . ASP A 1 86 ? 3.409 -5.444 -3.471 1.00 98.75 86 ASP A O 1
ATOM 675 N N . VAL A 1 87 ? 4.201 -3.432 -2.840 1.00 98.75 87 VAL A N 1
ATOM 676 C CA . VAL A 1 87 ? 4.751 -3.084 -4.160 1.00 98.75 87 VAL A CA 1
ATOM 677 C C . VAL A 1 87 ? 6.210 -3.498 -4.356 1.00 98.75 87 VAL A C 1
ATOM 679 O O . VAL A 1 87 ? 6.890 -2.996 -5.257 1.00 98.75 87 VAL A O 1
ATOM 682 N N .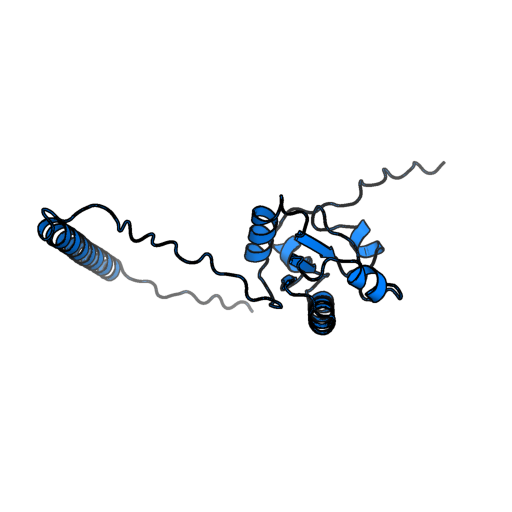 ARG A 1 88 ? 6.738 -4.357 -3.480 1.00 98.69 88 ARG A N 1
ATOM 683 C CA . ARG A 1 88 ? 8.062 -4.972 -3.634 1.00 98.69 88 ARG A CA 1
ATOM 684 C C . ARG A 1 88 ? 8.042 -6.098 -4.669 1.00 98.69 88 ARG A C 1
ATOM 686 O O . ARG A 1 88 ? 6.989 -6.487 -5.166 1.00 98.69 88 ARG A O 1
ATOM 693 N N . SER A 1 89 ? 9.223 -6.630 -4.970 1.00 98.19 89 SER A N 1
ATOM 694 C CA . SER A 1 89 ? 9.351 -7.811 -5.823 1.00 98.19 89 SER A CA 1
ATOM 695 C C . SER A 1 89 ? 8.712 -9.052 -5.197 1.00 98.19 89 SER A C 1
ATOM 697 O O . SER A 1 89 ? 8.593 -9.160 -3.974 1.00 98.19 89 SER A O 1
ATOM 699 N N . ALA A 1 90 ? 8.355 -10.024 -6.037 1.00 96.44 90 ALA A N 1
ATOM 700 C CA . ALA A 1 90 ? 7.801 -11.300 -5.585 1.00 96.44 90 ALA A CA 1
ATOM 701 C C . ALA A 1 90 ? 8.748 -12.057 -4.635 1.00 96.44 90 ALA A C 1
ATOM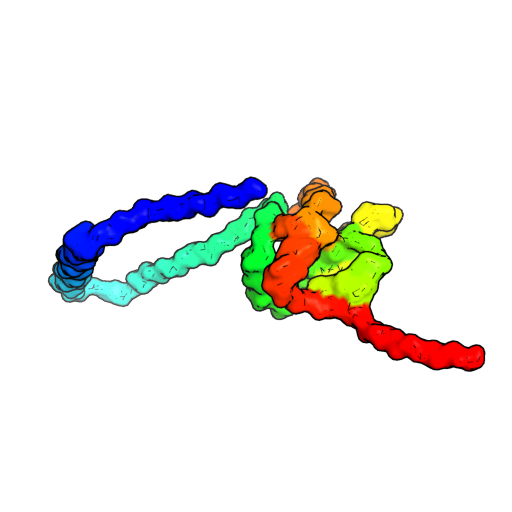 703 O O . ALA A 1 90 ? 8.287 -12.702 -3.696 1.00 96.44 90 ALA A O 1
ATOM 704 N N . ALA A 1 91 ? 10.066 -11.939 -4.840 1.00 95.88 91 ALA A N 1
ATOM 705 C CA . ALA A 1 91 ? 11.071 -12.515 -3.947 1.00 95.88 91 ALA A CA 1
ATOM 706 C C . ALA A 1 91 ? 11.024 -11.865 -2.551 1.00 95.88 91 ALA A C 1
ATOM 708 O O . ALA A 1 91 ? 10.860 -12.568 -1.557 1.00 95.88 91 ALA A O 1
ATOM 709 N N . GLU A 1 92 ? 11.049 -10.526 -2.479 1.00 96.50 92 GLU A N 1
ATOM 710 C CA . GLU A 1 92 ? 10.921 -9.778 -1.215 1.00 96.50 92 GLU A CA 1
ATOM 711 C C . GLU A 1 92 ? 9.607 -10.112 -0.474 1.00 96.50 92 GLU A C 1
ATOM 713 O O . GLU A 1 92 ? 9.589 -10.200 0.753 1.00 96.50 92 GLU A O 1
ATOM 718 N N . PHE A 1 93 ? 8.504 -10.291 -1.208 1.00 96.81 93 PHE A N 1
ATOM 719 C CA . PHE A 1 93 ? 7.190 -10.641 -0.656 1.00 96.81 93 PHE A CA 1
ATOM 720 C C . PHE A 1 93 ? 7.106 -12.093 -0.149 1.00 96.81 93 PHE A C 1
ATOM 722 O O . PHE A 1 93 ? 6.358 -12.388 0.790 1.00 96.81 93 PHE A O 1
ATOM 729 N N . ALA A 1 94 ? 7.849 -13.015 -0.769 1.00 95.06 94 ALA A N 1
ATOM 730 C CA . ALA A 1 94 ? 7.909 -14.414 -0.356 1.00 95.06 94 ALA A CA 1
ATOM 731 C C . ALA A 1 94 ? 8.669 -14.595 0.968 1.00 95.06 94 ALA A C 1
ATOM 733 O O . ALA A 1 94 ? 8.265 -15.416 1.791 1.00 95.06 94 ALA A O 1
ATOM 734 N N . GLU A 1 95 ? 9.725 -13.809 1.195 1.00 94.50 95 GLU A N 1
ATOM 735 C CA . GLU A 1 95 ? 10.526 -13.853 2.424 1.00 94.50 95 GLU A CA 1
ATOM 736 C C . GLU A 1 95 ? 9.712 -13.461 3.664 1.00 94.50 95 GLU A C 1
ATOM 738 O O . GLU A 1 95 ? 9.708 -14.167 4.672 1.00 94.50 95 GLU A O 1
ATOM 743 N N . ASN A 1 96 ? 9.030 -12.318 3.602 1.00 95.25 96 ASN A N 1
ATOM 744 C CA . ASN A 1 96 ? 8.172 -11.809 4.665 1.00 95.25 96 ASN A CA 1
ATOM 745 C C . ASN A 1 96 ? 7.224 -10.745 4.114 1.00 95.25 96 ASN A C 1
ATOM 747 O O . ASN A 1 96 ? 7.562 -10.039 3.169 1.00 95.25 96 ASN A O 1
ATOM 751 N N . ARG A 1 97 ? 6.049 -10.599 4.721 1.00 96.81 97 ARG A N 1
ATOM 752 C CA . ARG A 1 97 ? 5.014 -9.641 4.315 1.00 96.81 97 ARG A CA 1
ATOM 753 C C . ARG A 1 97 ? 4.063 -9.339 5.465 1.00 96.81 97 ARG A C 1
ATOM 755 O O . ARG A 1 97 ? 3.964 -10.107 6.419 1.00 96.81 97 ARG A O 1
ATOM 762 N N . ILE A 1 98 ? 3.346 -8.224 5.366 1.00 97.06 98 ILE A N 1
ATOM 763 C CA . ILE A 1 98 ? 2.178 -7.984 6.219 1.00 97.06 98 ILE A CA 1
ATOM 764 C C . ILE A 1 98 ? 1.108 -9.014 5.836 1.00 97.06 98 ILE A C 1
ATOM 766 O O . ILE A 1 98 ? 0.933 -9.310 4.651 1.00 97.06 98 ILE A O 1
ATOM 770 N N . LYS A 1 99 ? 0.431 -9.577 6.839 1.00 95.06 99 LYS A N 1
ATOM 771 C CA . LYS A 1 99 ? -0.661 -10.535 6.649 1.00 95.06 99 LYS A CA 1
ATOM 772 C C . LYS A 1 99 ? -1.722 -9.988 5.682 1.00 95.06 99 LYS A C 1
ATOM 774 O O . LYS A 1 99 ? -2.009 -8.794 5.703 1.00 95.06 99 LYS A O 1
ATOM 779 N N . ASP A 1 100 ? -2.261 -10.865 4.835 1.00 95.25 100 ASP A N 1
ATOM 780 C CA . ASP A 1 100 ? -3.302 -10.573 3.833 1.00 95.25 100 ASP A CA 1
ATOM 781 C C . ASP A 1 100 ? -2.909 -9.536 2.757 1.00 95.25 100 ASP A C 1
ATOM 783 O O . ASP A 1 100 ? -3.746 -9.096 1.963 1.00 95.25 100 ASP A O 1
ATOM 787 N N . ALA A 1 101 ? -1.628 -9.156 2.676 1.00 97.75 101 ALA A N 1
ATOM 788 C CA . ALA A 1 101 ? -1.145 -8.260 1.633 1.00 97.75 101 ALA A CA 1
ATOM 789 C C . ALA A 1 101 ? -1.162 -8.925 0.249 1.00 97.75 101 ALA A C 1
ATOM 791 O O . ALA A 1 101 ? -0.770 -10.078 0.085 1.00 97.75 101 ALA A O 1
ATOM 792 N N . LEU A 1 102 ? -1.549 -8.161 -0.771 1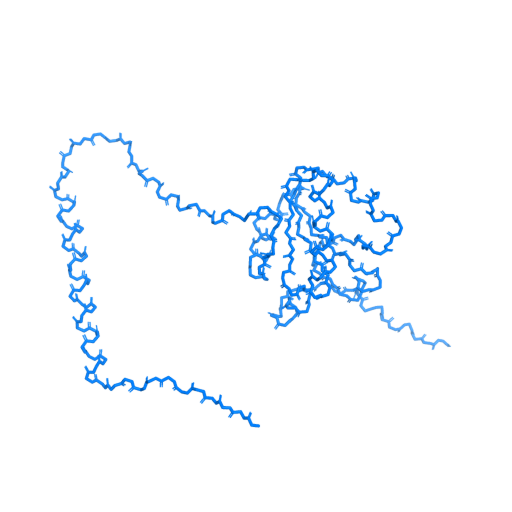.00 97.94 102 LEU A N 1
ATOM 793 C CA . LEU A 1 102 ? -1.431 -8.529 -2.179 1.00 97.94 102 LEU A CA 1
ATOM 794 C C . LEU A 1 102 ? -0.096 -8.031 -2.732 1.00 97.94 102 LEU A C 1
ATOM 796 O O . LEU A 1 102 ? 0.249 -6.863 -2.550 1.00 97.94 102 LEU A O 1
ATOM 800 N N . ASN A 1 103 ? 0.637 -8.880 -3.454 1.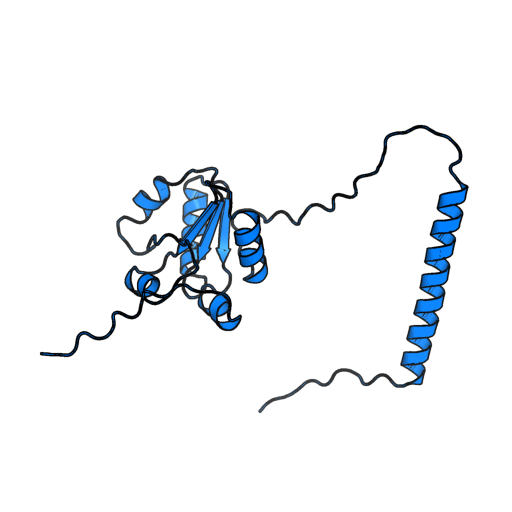00 98.44 103 ASN A N 1
ATOM 801 C CA . ASN A 1 103 ? 1.854 -8.444 -4.134 1.00 98.44 103 ASN A CA 1
ATOM 802 C C . ASN A 1 103 ? 1.552 -7.876 -5.524 1.00 98.44 103 ASN A C 1
ATOM 804 O O . ASN A 1 103 ? 1.076 -8.590 -6.408 1.00 98.44 103 ASN A O 1
ATOM 808 N N . ILE A 1 104 ? 1.868 -6.597 -5.724 1.00 98.56 104 ILE A N 1
ATOM 809 C CA . ILE A 1 104 ? 1.772 -5.916 -7.018 1.00 98.56 104 ILE A CA 1
ATOM 810 C C . ILE A 1 104 ? 3.060 -5.107 -7.220 1.00 98.56 104 ILE A C 1
ATOM 812 O O . ILE A 1 104 ? 3.117 -3.919 -6.908 1.00 98.56 104 ILE A O 1
ATOM 816 N N . ASP A 1 105 ? 4.114 -5.771 -7.700 1.00 98.50 105 ASP A N 1
ATOM 817 C CA . ASP A 1 105 ? 5.447 -5.179 -7.876 1.00 98.50 105 ASP A CA 1
ATOM 818 C C . ASP A 1 105 ? 5.417 -3.961 -8.812 1.00 98.50 105 ASP A C 1
ATOM 820 O O . ASP A 1 105 ? 5.101 -4.084 -9.995 1.00 98.50 105 ASP A O 1
ATOM 824 N N . ILE A 1 106 ? 5.812 -2.789 -8.302 1.00 98.50 106 ILE A N 1
ATOM 825 C CA . ILE A 1 106 ? 5.869 -1.540 -9.083 1.00 98.50 106 ILE A CA 1
ATOM 826 C C . ILE A 1 106 ? 6.840 -1.598 -10.268 1.00 98.50 106 ILE A C 1
ATOM 828 O O . ILE A 1 106 ? 6.729 -0.802 -11.199 1.00 98.50 106 ILE A O 1
ATOM 832 N N . LYS A 1 107 ? 7.824 -2.499 -10.233 1.00 98.06 107 LYS A N 1
ATOM 833 C CA . LYS A 1 107 ? 8.810 -2.666 -11.305 1.00 98.06 107 LYS A CA 1
ATOM 834 C C . LYS A 1 107 ? 8.368 -3.676 -12.363 1.00 98.06 107 LYS A C 1
ATOM 836 O O . LYS A 1 107 ? 9.023 -3.757 -13.402 1.00 98.06 107 LYS A O 1
ATOM 841 N N . ALA A 1 108 ? 7.306 -4.443 -12.119 1.00 97.94 108 ALA A N 1
ATOM 842 C CA . ALA A 1 108 ? 6.811 -5.411 -13.085 1.00 97.94 108 ALA A CA 1
ATOM 843 C C . ALA A 1 108 ? 6.106 -4.709 -14.255 1.00 97.94 108 ALA A C 1
ATOM 845 O O . ALA A 1 108 ? 5.417 -3.703 -14.080 1.00 97.94 108 ALA A O 1
ATOM 846 N N . ALA A 1 109 ? 6.258 -5.261 -15.462 1.00 98.06 109 ALA A N 1
ATOM 847 C CA . ALA A 1 109 ? 5.639 -4.713 -16.670 1.00 98.06 109 ALA A CA 1
ATOM 848 C C . ALA A 1 109 ? 4.099 -4.687 -16.589 1.00 98.06 109 ALA A C 1
ATOM 850 O O . ALA A 1 109 ? 3.462 -3.826 -17.189 1.00 98.06 109 ALA A O 1
ATOM 851 N N . ASP A 1 110 ? 3.511 -5.596 -15.807 1.00 97.88 110 ASP A N 1
ATOM 852 C CA . ASP A 1 110 ? 2.069 -5.736 -15.603 1.00 97.88 110 ASP A CA 1
ATOM 853 C C . ASP A 1 110 ? 1.527 -4.933 -14.403 1.00 97.88 110 ASP A C 1
ATOM 855 O O . ASP A 1 110 ? 0.347 -5.053 -14.065 1.00 97.88 110 ASP A O 1
ATOM 859 N N . PHE A 1 111 ? 2.350 -4.086 -13.763 1.00 98.50 111 PHE A N 1
ATOM 860 C CA . PHE A 1 111 ? 1.954 -3.291 -12.592 1.00 98.50 111 PHE A CA 1
ATOM 861 C C . PHE A 1 111 ? 0.670 -2.495 -12.837 1.00 98.50 111 PHE A C 1
ATOM 863 O O . PHE A 1 111 ? -0.290 -2.583 -12.070 1.00 98.50 111 PHE A O 1
ATOM 870 N N . ARG A 1 112 ? 0.643 -1.725 -13.931 1.00 98.19 112 ARG A N 1
ATOM 871 C CA . ARG A 1 112 ? -0.498 -0.872 -14.273 1.00 98.19 112 ARG A CA 1
ATOM 872 C C . ARG A 1 112 ? -1.759 -1.698 -14.504 1.00 98.19 112 ARG A C 1
ATOM 874 O O . ARG A 1 112 ? -2.799 -1.368 -13.949 1.00 98.19 112 ARG A O 1
ATOM 881 N N . GLU A 1 113 ? -1.652 -2.782 -15.268 1.00 98.44 113 GLU A N 1
ATOM 882 C CA . GLU A 1 113 ? -2.779 -3.670 -15.566 1.00 98.44 113 GLU A CA 1
ATOM 883 C C . GLU A 1 113 ? -3.380 -4.265 -14.282 1.00 98.44 113 GLU A C 1
ATOM 885 O O . GLU A 1 113 ? -4.597 -4.274 -14.103 1.00 98.44 113 GLU A O 1
ATOM 890 N N . LYS A 1 114 ? -2.532 -4.727 -13.354 1.00 98.44 114 LYS A N 1
ATOM 891 C CA . LYS A 1 114 ? -2.969 -5.266 -12.057 1.00 98.44 114 LYS A CA 1
ATOM 892 C C . LYS A 1 114 ? -3.662 -4.218 -11.194 1.00 98.44 114 LYS A C 1
ATOM 894 O O . LYS A 1 114 ? -4.694 -4.521 -10.601 1.00 98.44 114 LYS A O 1
ATOM 899 N N . ILE A 1 115 ? -3.122 -3.001 -11.133 1.00 98.38 115 ILE A N 1
ATOM 900 C CA . ILE A 1 115 ? -3.735 -1.901 -10.382 1.00 98.38 115 ILE A CA 1
ATOM 901 C C . ILE A 1 115 ? -5.069 -1.501 -11.010 1.00 98.38 115 ILE A C 1
ATOM 903 O O . ILE A 1 115 ? -6.045 -1.335 -10.291 1.00 98.38 115 ILE A O 1
ATOM 907 N N . GLU A 1 116 ? -5.162 -1.379 -12.336 1.00 97.50 116 GLU A N 1
ATOM 908 C CA . GLU A 1 116 ? -6.387 -0.922 -12.999 1.00 97.50 116 GLU A CA 1
ATOM 909 C C . GLU A 1 116 ? -7.586 -1.866 -12.795 1.00 97.50 116 GLU A C 1
ATOM 911 O O . GLU A 1 116 ? -8.718 -1.386 -12.865 1.00 97.50 116 GLU A O 1
ATOM 916 N N . LYS A 1 117 ? -7.353 -3.145 -12.461 1.00 98.12 117 LYS A N 1
ATOM 917 C CA . LYS A 1 117 ? -8.385 -4.130 -12.074 1.00 98.12 117 LYS A CA 1
ATOM 918 C C . LYS A 1 117 ? -8.983 -3.901 -10.679 1.00 98.12 117 LYS A C 1
ATOM 920 O O . LYS A 1 117 ? -9.995 -4.515 -10.353 1.00 98.12 117 LYS A O 1
ATOM 925 N N . LEU A 1 118 ? -8.365 -3.063 -9.848 1.00 98.31 118 LEU A N 1
ATOM 926 C CA . LEU A 1 118 ? -8.853 -2.740 -8.508 1.00 98.31 118 LEU A CA 1
ATOM 927 C C . LEU A 1 118 ? -10.002 -1.717 -8.558 1.00 98.31 118 LEU A C 1
ATOM 929 O O . LEU A 1 118 ? -10.061 -0.863 -9.449 1.00 98.31 118 LEU A O 1
ATOM 933 N N . ASP A 1 119 ? -10.892 -1.764 -7.564 1.00 98.31 119 ASP A N 1
ATOM 934 C CA . ASP A 1 119 ? -12.033 -0.849 -7.462 1.00 98.31 119 ASP A CA 1
ATOM 935 C C . ASP A 1 119 ? -11.567 0.597 -7.215 1.00 98.31 119 ASP A C 1
ATOM 937 O O . ASP A 1 119 ? -10.815 0.881 -6.279 1.00 98.31 119 ASP A O 1
ATOM 941 N N . ARG A 1 120 ? -12.019 1.555 -8.030 1.00 98.00 120 ARG A N 1
ATOM 942 C CA . ARG A 1 120 ? -11.605 2.963 -7.894 1.00 98.00 120 ARG A CA 1
ATOM 943 C C . ARG A 1 120 ? -12.059 3.604 -6.580 1.00 98.00 120 ARG A C 1
ATOM 945 O O . ARG A 1 120 ? -11.409 4.550 -6.136 1.00 98.00 120 ARG A O 1
ATOM 952 N N . ASN A 1 121 ? -13.116 3.084 -5.961 1.00 97.44 121 ASN A N 1
ATOM 953 C CA . ASN A 1 121 ? -13.651 3.523 -4.672 1.00 97.44 121 ASN A CA 1
ATOM 954 C C . ASN A 1 121 ? -13.099 2.719 -3.484 1.00 97.44 121 ASN A C 1
ATOM 956 O O . ASN A 1 121 ? -13.492 2.981 -2.351 1.00 97.44 121 ASN A O 1
ATOM 960 N N . GLY A 1 122 ? -12.212 1.749 -3.729 1.00 97.62 122 GLY A N 1
ATOM 961 C CA . GLY A 1 122 ? -11.565 0.986 -2.667 1.00 97.62 122 GLY A CA 1
ATOM 962 C C . GLY A 1 122 ? -10.572 1.803 -1.840 1.00 97.62 122 GLY A C 1
ATOM 963 O O . GLY A 1 122 ? -10.177 2.912 -2.215 1.00 97.62 122 GLY A O 1
ATOM 964 N N . ILE A 1 123 ? -10.152 1.211 -0.722 1.00 98.19 123 ILE A N 1
ATOM 965 C CA . ILE A 1 123 ? -9.213 1.799 0.237 1.00 98.19 123 ILE A CA 1
ATOM 966 C C . ILE A 1 123 ? -7.914 0.998 0.193 1.00 98.19 123 ILE A C 1
ATOM 968 O O . ILE A 1 123 ? -7.909 -0.204 0.458 1.00 98.19 123 ILE A O 1
ATOM 972 N N . TYR A 1 124 ? -6.799 1.658 -0.113 1.00 98.69 124 TYR A N 1
ATOM 973 C CA . TYR A 1 124 ? -5.533 0.964 -0.355 1.00 98.69 124 TYR A CA 1
ATOM 974 C C . TYR A 1 124 ? -4.454 1.371 0.641 1.00 98.69 124 TYR A C 1
ATOM 976 O O . TYR A 1 124 ? -4.039 2.525 0.667 1.00 98.69 124 TYR A O 1
ATOM 984 N N . LEU A 1 125 ? -3.946 0.423 1.427 1.00 98.75 125 LEU A N 1
ATOM 985 C CA . LEU A 1 125 ? -2.726 0.613 2.209 1.00 98.75 125 LEU A CA 1
ATOM 986 C C . LEU A 1 125 ? -1.534 0.085 1.413 1.00 98.75 125 LEU A C 1
ATOM 988 O O . LEU A 1 125 ? -1.363 -1.121 1.272 1.00 98.75 125 LEU A O 1
ATOM 992 N N . MET A 1 126 ? -0.695 0.976 0.901 1.00 98.62 126 MET A N 1
ATOM 993 C CA . MET A 1 126 ? 0.465 0.627 0.090 1.00 98.62 126 MET A CA 1
ATOM 994 C C . MET A 1 126 ? 1.743 0.667 0.914 1.00 98.62 126 MET A C 1
ATOM 996 O O . MET A 1 126 ? 1.996 1.619 1.655 1.00 98.62 126 MET A O 1
ATOM 1000 N N . PHE A 1 127 ? 2.609 -0.323 0.730 1.00 98.81 127 PHE A N 1
ATOM 1001 C CA . PHE A 1 127 ? 3.924 -0.319 1.353 1.00 98.81 127 PHE A CA 1
ATOM 1002 C C . PHE A 1 127 ? 4.987 -0.961 0.465 1.00 98.81 127 PHE A C 1
ATOM 1004 O O . PHE A 1 127 ? 4.715 -1.697 -0.479 1.00 98.81 127 PHE A O 1
ATOM 1011 N N . CYS A 1 128 ? 6.236 -0.633 0.769 1.00 98.50 128 CYS A N 1
ATOM 1012 C CA . CYS A 1 128 ? 7.406 -1.320 0.246 1.00 98.50 128 CYS A CA 1
ATOM 1013 C C . CYS A 1 128 ? 8.418 -1.495 1.383 1.00 98.50 128 CYS A C 1
ATOM 1015 O O . CYS A 1 128 ? 8.038 -1.432 2.549 1.00 98.50 128 CYS A O 1
ATOM 1017 N N . LEU A 1 129 ? 9.712 -1.659 1.086 1.00 98.25 129 LEU A N 1
ATOM 1018 C CA . LEU A 1 129 ? 10.715 -1.828 2.142 1.00 98.25 129 LEU A CA 1
ATOM 1019 C C . LEU A 1 129 ? 10.842 -0.582 3.044 1.00 98.25 129 LEU A C 1
ATOM 1021 O O . LEU A 1 129 ? 10.759 -0.712 4.258 1.00 98.25 129 LEU A O 1
ATOM 1025 N N . GLY A 1 130 ? 10.985 0.615 2.459 1.00 97.81 130 GLY A N 1
ATOM 1026 C CA . GLY A 1 130 ? 11.235 1.867 3.200 1.00 97.81 130 GLY A CA 1
ATOM 1027 C C . GLY A 1 130 ? 10.238 3.010 2.953 1.00 97.81 130 GLY A C 1
ATOM 1028 O O . GLY A 1 130 ? 10.441 4.107 3.458 1.00 97.81 130 GLY A O 1
ATOM 1029 N N . GLY A 1 131 ? 9.186 2.794 2.157 1.00 98.00 131 GLY A N 1
ATOM 1030 C CA . GLY A 1 131 ? 8.129 3.786 1.873 1.00 98.00 131 GLY A CA 1
ATOM 1031 C C . GLY A 1 131 ? 8.265 4.566 0.553 1.00 98.00 131 GLY A C 1
ATOM 1032 O O . GLY A 1 131 ? 7.290 5.136 0.079 1.00 98.00 131 GLY A O 1
ATOM 1033 N N . VAL A 1 132 ? 9.433 4.558 -0.102 1.00 98.44 132 VAL A N 1
ATOM 1034 C CA . VAL A 1 132 ? 9.675 5.369 -1.319 1.00 98.44 132 VAL A CA 1
ATOM 1035 C C . VAL A 1 132 ? 8.954 4.822 -2.560 1.00 98.44 132 VAL A C 1
ATOM 1037 O O . VAL A 1 132 ? 8.303 5.564 -3.293 1.00 98.44 132 VAL A O 1
ATOM 1040 N N . ARG A 1 133 ? 9.051 3.508 -2.812 1.00 98.62 133 ARG A N 1
ATOM 1041 C CA . ARG A 1 133 ? 8.394 2.860 -3.966 1.00 98.62 133 ARG A CA 1
ATOM 1042 C C . ARG A 1 133 ? 6.868 2.939 -3.851 1.00 98.62 133 ARG A C 1
ATOM 1044 O O . ARG A 1 133 ? 6.195 3.216 -4.836 1.00 98.62 133 ARG A O 1
ATOM 1051 N N . SER A 1 134 ? 6.338 2.741 -2.648 1.00 98.69 134 SER A N 1
ATOM 1052 C CA . SER A 1 134 ? 4.903 2.803 -2.361 1.00 98.69 134 SER A CA 1
ATOM 1053 C C . SER A 1 134 ? 4.339 4.221 -2.428 1.00 98.69 134 SER A C 1
ATOM 1055 O O . SER A 1 134 ? 3.249 4.383 -2.963 1.00 98.69 134 SER A O 1
ATOM 1057 N N . ALA A 1 135 ? 5.090 5.253 -2.027 1.00 98.75 135 ALA A N 1
ATOM 1058 C CA . ALA A 1 135 ? 4.689 6.644 -2.263 1.00 98.75 135 ALA A CA 1
ATOM 1059 C C . ALA A 1 135 ? 4.510 6.938 -3.764 1.00 98.75 135 ALA A C 1
ATOM 1061 O O . ALA A 1 135 ? 3.522 7.543 -4.179 1.00 98.75 135 ALA A O 1
ATOM 1062 N N . ARG A 1 136 ? 5.434 6.447 -4.606 1.00 98.69 136 ARG A N 1
ATOM 1063 C CA . ARG A 1 136 ? 5.301 6.555 -6.067 1.00 98.69 136 ARG A CA 1
ATOM 1064 C C . ARG A 1 136 ? 4.073 5.798 -6.583 1.00 98.69 136 ARG A C 1
ATOM 1066 O O . ARG A 1 136 ? 3.342 6.345 -7.400 1.00 98.69 136 ARG A O 1
ATOM 1073 N N . ALA A 1 137 ? 3.843 4.572 -6.111 1.00 98.56 137 ALA A N 1
ATOM 1074 C CA . ALA A 1 137 ? 2.672 3.777 -6.487 1.00 98.56 137 ALA A CA 1
ATOM 1075 C C . ALA A 1 137 ? 1.352 4.488 -6.135 1.00 98.56 137 ALA A C 1
ATOM 1077 O O . ALA A 1 137 ? 0.451 4.570 -6.965 1.00 98.56 137 ALA A O 1
ATOM 1078 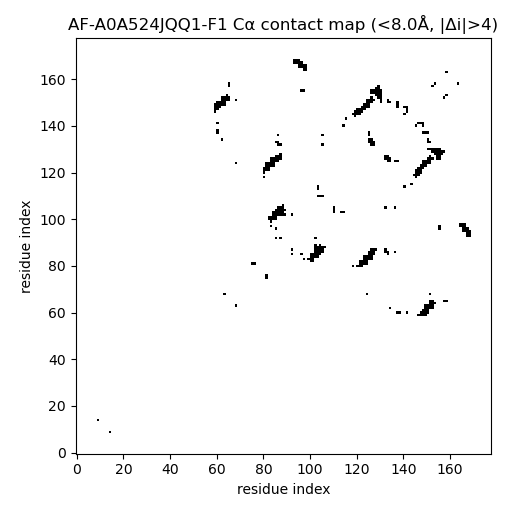N N . MET A 1 138 ? 1.274 5.065 -4.934 1.00 98.50 138 MET A N 1
ATOM 1079 C CA . MET A 1 138 ? 0.121 5.821 -4.442 1.00 98.50 138 MET A CA 1
ATOM 1080 C C . MET A 1 138 ? -0.180 7.039 -5.324 1.00 98.50 138 MET A C 1
ATOM 1082 O O . MET A 1 138 ? -1.337 7.280 -5.671 1.00 98.50 138 MET A O 1
ATOM 1086 N N . ASN A 1 139 ? 0.852 7.783 -5.734 1.00 98.56 139 ASN A N 1
ATOM 1087 C CA . ASN A 1 139 ? 0.686 8.923 -6.637 1.00 98.56 139 ASN A CA 1
ATOM 1088 C C . ASN A 1 139 ? 0.191 8.495 -8.026 1.00 98.56 139 ASN A C 1
ATOM 1090 O O . ASN A 1 139 ? -0.701 9.138 -8.572 1.00 98.56 139 ASN A O 1
ATOM 1094 N N . LEU A 1 140 ? 0.682 7.371 -8.560 1.00 98.56 140 LEU A N 1
ATOM 1095 C CA . LEU A 1 140 ? 0.156 6.809 -9.809 1.00 98.56 140 LEU A CA 1
ATOM 1096 C C . LEU A 1 140 ? -1.326 6.431 -9.675 1.00 98.56 140 LEU A C 1
ATOM 1098 O O . LEU A 1 140 ? -2.124 6.763 -10.545 1.00 98.56 140 LEU A O 1
ATOM 1102 N N . MET A 1 141 ? -1.733 5.804 -8.565 1.00 98.50 141 MET A N 1
ATOM 1103 C CA . MET A 1 141 ? -3.150 5.506 -8.314 1.00 98.50 141 MET A CA 1
ATOM 1104 C C . MET A 1 141 ? -4.006 6.778 -8.266 1.00 98.50 141 MET A C 1
ATOM 1106 O O . MET A 1 141 ? -5.105 6.800 -8.821 1.00 98.50 141 MET A O 1
ATOM 1110 N N . LYS A 1 142 ? -3.500 7.860 -7.665 1.00 98.38 142 LYS A N 1
ATOM 1111 C CA . LYS A 1 142 ? -4.177 9.165 -7.677 1.00 98.38 142 LYS A CA 1
ATOM 1112 C C . LYS A 1 142 ? -4.403 9.669 -9.103 1.00 98.38 142 LYS A C 1
ATOM 1114 O O . LYS A 1 142 ? -5.517 10.054 -9.450 1.00 98.38 142 LYS A O 1
ATOM 1119 N N . GLU A 1 143 ? -3.364 9.632 -9.934 1.00 98.25 143 GLU A N 1
ATOM 1120 C CA . GLU A 1 143 ? -3.425 10.031 -11.347 1.00 98.25 143 GLU A CA 1
ATOM 1121 C C . GLU A 1 143 ? -4.383 9.148 -12.161 1.00 98.25 143 GLU A C 1
ATOM 1123 O O . GLU A 1 143 ? -5.041 9.625 -13.082 1.00 98.25 143 GLU A O 1
ATOM 1128 N N . TRP A 1 144 ? -4.512 7.870 -11.799 1.00 98.31 144 TRP A N 1
ATOM 1129 C CA . TRP A 1 144 ? -5.409 6.909 -12.453 1.00 98.31 144 TRP A CA 1
ATOM 1130 C C . TRP A 1 144 ? -6.843 6.915 -11.895 1.00 98.31 144 TRP A C 1
ATOM 1132 O O . TRP A 1 144 ? -7.643 6.027 -12.209 1.00 98.31 144 TRP A O 1
ATOM 1142 N N . GLY A 1 145 ? -7.186 7.923 -11.086 1.00 98.12 145 GLY A N 1
ATOM 1143 C CA . GLY A 1 145 ? -8.558 8.213 -10.671 1.00 98.12 145 GLY A CA 1
ATOM 1144 C C . GLY A 1 145 ? -9.068 7.406 -9.478 1.00 98.12 145 GLY A C 1
ATOM 1145 O O . GLY A 1 145 ? -10.278 7.388 -9.240 1.00 98.12 145 GLY A O 1
ATOM 1146 N N . PHE A 1 146 ? -8.185 6.749 -8.723 1.00 98.56 146 PHE A N 1
ATOM 1147 C CA . PHE A 1 146 ? -8.560 6.156 -7.438 1.00 98.56 146 PHE A CA 1
ATOM 1148 C C . PHE A 1 146 ? -8.978 7.242 -6.440 1.00 98.56 146 PHE A C 1
ATOM 1150 O O . PHE A 1 146 ? -8.578 8.402 -6.557 1.00 98.56 146 PHE A O 1
ATOM 1157 N N . LYS A 1 147 ? -9.800 6.877 -5.452 1.00 97.69 147 LYS A N 1
ATOM 1158 C CA . LYS A 1 147 ? -10.301 7.825 -4.445 1.00 97.69 147 LYS A CA 1
ATOM 1159 C C . LYS A 1 147 ? -9.456 7.875 -3.185 1.00 97.69 147 LYS A C 1
ATOM 1161 O O . LYS A 1 147 ? -9.336 8.947 -2.598 1.00 97.69 147 LYS A O 1
ATOM 1166 N N . GLN A 1 148 ? -8.873 6.747 -2.781 1.00 97.50 148 GLN A N 1
ATOM 1167 C CA . GLN A 1 148 ? -8.242 6.647 -1.473 1.00 97.50 148 GLN A CA 1
ATOM 1168 C C . GLN A 1 148 ? -7.109 5.623 -1.452 1.00 97.50 148 GLN A C 1
ATOM 1170 O O . GLN A 1 148 ? -7.321 4.424 -1.588 1.00 97.50 148 GLN A O 1
ATOM 1175 N N . ALA A 1 149 ? -5.889 6.101 -1.236 1.00 98.38 149 ALA A N 1
ATOM 1176 C CA . ALA A 1 149 ? -4.737 5.259 -0.953 1.00 98.38 149 ALA A CA 1
ATOM 1177 C C . ALA A 1 149 ? -3.858 5.920 0.114 1.00 98.38 149 ALA A C 1
ATOM 1179 O O . ALA A 1 149 ? -3.874 7.141 0.263 1.00 98.38 149 ALA A O 1
ATOM 1180 N N . TYR A 1 150 ? -3.096 5.115 0.842 1.00 98.69 150 TYR A N 1
ATOM 1181 C CA . TYR A 1 150 ? -2.208 5.536 1.917 1.00 98.69 150 TYR A CA 1
ATOM 1182 C C . TYR A 1 150 ? -0.852 4.877 1.750 1.00 98.69 150 TYR A C 1
ATOM 1184 O O . TYR A 1 150 ? -0.774 3.691 1.434 1.00 98.69 150 TYR A O 1
ATOM 1192 N N . ASN A 1 151 ? 0.217 5.619 2.003 1.00 98.81 151 ASN A N 1
ATOM 1193 C CA . ASN A 1 151 ? 1.567 5.078 2.003 1.00 98.81 151 ASN A CA 1
ATOM 1194 C C . ASN A 1 151 ? 2.020 4.802 3.441 1.00 98.81 151 ASN A C 1
ATOM 1196 O O . ASN A 1 151 ? 1.965 5.682 4.299 1.00 98.81 151 ASN A O 1
ATOM 1200 N N . LEU A 1 152 ? 2.507 3.591 3.710 1.00 98.62 152 LEU A N 1
ATOM 1201 C CA . LEU A 1 152 ? 3.117 3.264 4.995 1.00 98.62 152 LEU A CA 1
ATOM 1202 C C . LEU A 1 152 ? 4.480 3.961 5.125 1.00 98.62 152 LEU A C 1
ATOM 1204 O O . LEU A 1 152 ? 5.480 3.525 4.541 1.00 98.62 152 LEU A O 1
ATOM 1208 N N . ALA A 1 153 ? 4.537 5.024 5.927 1.00 97.94 153 ALA A N 1
ATOM 1209 C CA . ALA A 1 153 ? 5.753 5.795 6.146 1.00 97.94 153 ALA A CA 1
ATOM 1210 C C . ALA A 1 153 ? 6.839 4.941 6.822 1.00 97.94 153 ALA A C 1
ATOM 1212 O O . ALA A 1 153 ? 6.637 4.371 7.896 1.00 97.94 153 ALA A O 1
ATOM 1213 N N . GLY A 1 154 ? 8.019 4.866 6.199 1.00 97.44 154 GLY A N 1
ATOM 1214 C CA . GLY A 1 154 ? 9.116 3.995 6.640 1.00 97.44 154 GLY A CA 1
ATOM 1215 C C . GLY A 1 154 ? 8.961 2.521 6.242 1.00 97.44 154 GLY A C 1
ATOM 1216 O O . GLY A 1 154 ? 9.856 1.727 6.531 1.00 97.44 154 GLY A O 1
ATOM 1217 N N . GLY A 1 155 ? 7.870 2.165 5.551 1.00 98.25 155 GLY A N 1
ATOM 1218 C CA . GLY A 1 155 ? 7.632 0.848 4.968 1.00 98.25 155 GLY A CA 1
ATOM 1219 C C . GLY A 1 155 ? 7.734 -0.318 5.953 1.00 98.25 155 GLY A C 1
ATOM 1220 O O . GLY A 1 155 ? 7.549 -0.180 7.166 1.00 98.25 155 GLY A O 1
ATOM 1221 N N . LEU A 1 156 ? 8.055 -1.488 5.406 1.00 97.88 156 LEU A N 1
ATOM 1222 C CA . LEU A 1 156 ? 8.197 -2.725 6.163 1.00 97.88 156 LEU A CA 1
ATOM 1223 C C . LEU A 1 156 ? 9.351 -2.680 7.174 1.00 97.88 156 LEU A C 1
ATOM 1225 O O . LEU A 1 156 ? 9.252 -3.303 8.224 1.00 97.88 156 LEU A O 1
ATOM 1229 N N . MET A 1 157 ? 10.410 -1.906 6.913 1.00 97.69 157 MET A N 1
ATOM 1230 C CA . MET A 1 157 ? 11.517 -1.728 7.861 1.00 97.69 157 MET A CA 1
ATOM 1231 C C . MET A 1 157 ? 11.032 -1.140 9.188 1.00 97.69 157 MET A C 1
ATOM 1233 O O . MET A 1 157 ? 11.383 -1.642 10.256 1.00 97.69 157 MET A O 1
ATOM 1237 N N . LYS A 1 158 ? 10.205 -0.086 9.141 1.00 98.06 158 LYS A N 1
ATOM 1238 C CA . LYS A 1 158 ? 9.657 0.523 10.360 1.00 98.06 158 LYS A CA 1
ATOM 1239 C C . LYS A 1 158 ? 8.649 -0.404 11.043 1.00 98.06 158 LYS A C 1
ATOM 1241 O O . LYS A 1 158 ? 8.660 -0.506 12.267 1.00 98.06 158 LYS A O 1
ATOM 1246 N N . TRP A 1 159 ? 7.837 -1.115 10.261 1.00 97.81 159 TRP A N 1
ATOM 1247 C CA . TRP A 1 159 ? 6.918 -2.143 10.764 1.00 97.81 159 TRP A CA 1
ATOM 1248 C C . TRP A 1 159 ? 7.658 -3.237 11.554 1.00 97.81 159 TRP A C 1
ATOM 1250 O O . TRP A 1 159 ? 7.300 -3.548 12.690 1.00 97.81 159 TRP A O 1
ATOM 1260 N N . GLN A 1 160 ? 8.755 -3.753 10.993 1.00 96.19 160 GLN A N 1
ATOM 1261 C CA . GLN A 1 160 ? 9.641 -4.731 11.630 1.00 96.19 160 GLN A CA 1
ATOM 1262 C C . GLN A 1 160 ? 10.328 -4.175 12.875 1.00 96.19 160 GLN A C 1
ATOM 1264 O O . GLN A 1 160 ? 10.385 -4.855 13.899 1.00 96.19 160 GLN A O 1
ATOM 1269 N N . ALA A 1 161 ? 10.817 -2.934 12.821 1.00 96.69 161 ALA A N 1
ATOM 1270 C CA . ALA A 1 161 ? 11.452 -2.285 13.966 1.00 96.69 161 ALA A CA 1
ATOM 1271 C C . ALA A 1 161 ? 10.502 -2.165 15.171 1.00 96.69 161 ALA A C 1
ATOM 1273 O O . ALA A 1 161 ? 10.941 -2.238 16.318 1.00 96.69 161 ALA A O 1
ATOM 1274 N N . GLN A 1 162 ? 9.198 -2.036 14.914 1.00 97.12 162 GLN A N 1
ATOM 1275 C CA . GLN A 1 162 ? 8.151 -2.033 15.937 1.00 97.12 162 GLN A CA 1
ATOM 1276 C C . GLN A 1 162 ? 7.659 -3.432 16.332 1.00 97.12 162 GLN A C 1
ATOM 1278 O O . GLN A 1 162 ? 6.767 -3.545 17.168 1.00 97.12 162 GLN A O 1
ATOM 1283 N N . LYS A 1 163 ? 8.258 -4.495 15.777 1.00 95.38 163 LYS A N 1
ATOM 1284 C CA . LYS A 1 163 ? 7.927 -5.902 16.056 1.00 95.38 163 LYS A CA 1
ATOM 1285 C C . LYS A 1 163 ? 6.453 -6.231 15.794 1.00 95.38 163 LYS A C 1
ATOM 1287 O O . LYS A 1 163 ? 5.861 -7.048 16.498 1.00 95.38 163 LYS A O 1
ATOM 1292 N N . LEU A 1 164 ? 5.861 -5.578 14.796 1.00 94.38 164 LEU A N 1
ATOM 1293 C CA . LEU A 1 164 ? 4.491 -5.848 14.380 1.00 94.38 164 LEU A CA 1
ATOM 1294 C C . LEU A 1 164 ? 4.407 -7.175 13.598 1.00 94.38 164 LEU A C 1
ATOM 1296 O O . LEU A 1 164 ? 5.405 -7.592 13.000 1.00 94.38 164 LEU A O 1
ATOM 1300 N N . PRO A 1 165 ? 3.240 -7.850 13.584 1.00 93.38 165 PRO A N 1
ATOM 1301 C CA . PRO A 1 165 ? 3.096 -9.175 12.983 1.00 93.38 165 PRO A CA 1
ATOM 1302 C C . PRO A 1 165 ? 3.456 -9.213 11.494 1.00 93.38 165 PRO A C 1
ATOM 1304 O O . PRO A 1 165 ? 3.119 -8.298 10.739 1.00 93.38 165 PRO A O 1
ATOM 1307 N N . LEU A 1 166 ? 4.104 -10.299 11.075 1.00 94.06 166 LEU A N 1
ATOM 1308 C CA . LEU A 1 166 ? 4.431 -10.608 9.685 1.00 94.06 166 LEU A CA 1
ATOM 1309 C C . LEU A 1 166 ? 4.105 -12.066 9.387 1.00 94.06 166 LEU A C 1
ATOM 1311 O O . LEU A 1 166 ? 4.240 -12.929 10.252 1.00 94.06 166 LEU A O 1
ATOM 1315 N N . GLU A 1 167 ? 3.751 -12.333 8.139 1.00 93.06 167 GLU A N 1
ATOM 1316 C CA . GLU A 1 167 ? 3.748 -13.672 7.573 1.00 93.06 167 GLU A CA 1
ATOM 1317 C C . GLU A 1 167 ? 5.036 -13.865 6.780 1.00 93.06 167 GLU A C 1
ATOM 1319 O O . GLU A 1 167 ? 5.378 -13.055 5.920 1.00 93.06 167 GLU A O 1
ATOM 1324 N N . SER A 1 168 ? 5.759 -14.942 7.053 1.00 84.50 168 SER A N 1
ATOM 1325 C CA . SER A 1 168 ? 6.799 -15.454 6.163 1.00 84.50 168 SER A CA 1
ATOM 1326 C C . SER A 1 168 ? 6.244 -16.645 5.393 1.00 84.50 168 SER A C 1
ATOM 1328 O O . SER A 1 168 ? 5.274 -17.274 5.828 1.00 84.50 168 SER A O 1
ATOM 1330 N N . ALA A 1 169 ? 6.863 -17.007 4.268 1.00 62.88 169 ALA A N 1
ATOM 1331 C CA . ALA A 1 169 ? 6.640 -18.345 3.733 1.00 62.88 169 ALA A CA 1
ATOM 1332 C C . ALA A 1 169 ? 6.874 -19.389 4.848 1.00 62.88 169 ALA A C 1
ATOM 1334 O O . ALA A 1 169 ? 7.748 -19.175 5.701 1.00 62.88 169 ALA A O 1
ATOM 1335 N N . PRO A 1 170 ? 6.118 -20.507 4.879 1.00 54.16 170 PRO A N 1
ATOM 1336 C CA . PRO A 1 170 ? 6.552 -21.648 5.665 1.00 54.16 170 PRO A CA 1
ATOM 1337 C C . PRO A 1 170 ? 7.985 -21.941 5.233 1.00 54.16 170 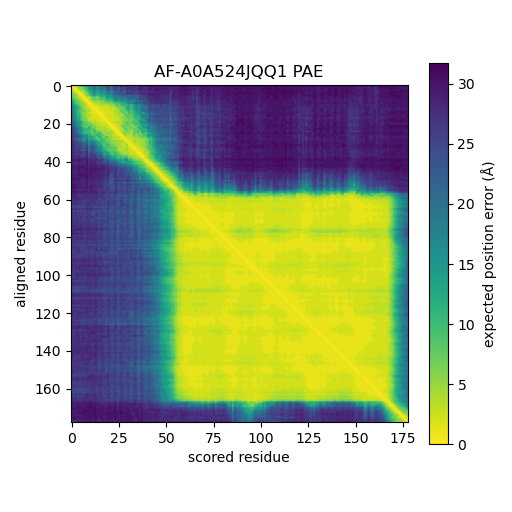PRO A C 1
ATOM 1339 O O . PRO A 1 170 ? 8.253 -22.040 4.033 1.00 54.16 170 PRO A O 1
ATOM 1342 N N . VAL A 1 171 ? 8.902 -22.005 6.202 1.00 49.88 171 VAL A N 1
ATOM 1343 C CA . VAL A 1 171 ? 10.252 -22.515 5.970 1.00 49.88 171 VAL A CA 1
ATOM 1344 C C . VAL A 1 171 ? 10.036 -23.838 5.254 1.00 49.88 171 VAL A C 1
ATOM 1346 O O . VAL A 1 171 ? 9.511 -24.772 5.860 1.00 49.88 171 VAL A O 1
ATOM 1349 N N . GLN A 1 172 ? 10.329 -23.907 3.952 1.00 43.88 172 GLN A N 1
ATOM 1350 C CA . GLN A 1 172 ? 10.423 -25.200 3.296 1.00 43.88 172 GLN A CA 1
ATOM 1351 C C . GLN A 1 172 ? 11.498 -25.912 4.098 1.00 43.88 172 GLN A C 1
ATOM 1353 O O . GLN A 1 172 ? 12.654 -25.485 4.083 1.00 43.88 172 GLN A O 1
ATOM 1358 N N . ALA A 1 173 ? 11.083 -26.893 4.907 1.00 46.72 173 ALA A N 1
ATOM 1359 C CA . ALA A 1 173 ? 11.997 -27.772 5.602 1.00 46.72 173 ALA A CA 1
ATOM 1360 C C . ALA A 1 173 ? 12.991 -28.212 4.538 1.00 46.72 173 ALA A C 1
ATOM 1362 O O . ALA A 1 173 ? 12.569 -28.775 3.526 1.00 46.72 173 ALA A O 1
ATOM 1363 N N . ALA A 1 174 ? 14.254 -27.816 4.706 1.00 44.72 174 ALA A N 1
ATOM 1364 C CA . ALA A 1 174 ? 15.310 -28.132 3.768 1.00 44.72 174 ALA A CA 1
ATOM 1365 C C . ALA A 1 174 ? 15.172 -29.617 3.438 1.00 44.72 174 ALA A C 1
ATOM 1367 O O . ALA A 1 174 ? 15.290 -30.458 4.333 1.00 44.72 174 ALA A O 1
ATOM 1368 N N . ALA A 1 175 ? 14.801 -29.925 2.193 1.00 43.03 175 ALA A N 1
ATOM 1369 C CA . ALA A 1 175 ? 14.736 -31.303 1.754 1.00 43.03 175 ALA A CA 1
ATOM 1370 C C . ALA A 1 175 ? 16.127 -31.892 2.031 1.00 43.03 175 ALA A C 1
ATOM 1372 O O . ALA A 1 175 ? 17.114 -31.270 1.620 1.00 43.03 175 ALA A O 1
ATOM 1373 N N . PRO A 1 176 ? 16.245 -33.004 2.778 1.00 51.12 176 PRO A N 1
ATOM 1374 C CA . PRO A 1 176 ? 17.540 -33.624 2.975 1.00 51.12 176 PRO A CA 1
ATOM 1375 C C . PRO A 1 176 ? 18.081 -33.967 1.589 1.00 51.12 176 PRO A C 1
ATOM 1377 O O . PRO A 1 176 ? 17.448 -34.700 0.827 1.00 51.12 176 PRO A O 1
ATOM 1380 N N . SER A 1 177 ? 19.215 -33.357 1.249 1.00 57.88 177 SER A N 1
ATOM 1381 C CA . SER A 1 177 ? 20.000 -33.691 0.068 1.00 57.88 177 SER A CA 1
ATOM 1382 C C . SER A 1 177 ? 20.186 -35.206 0.040 1.00 57.88 177 SER A C 1
ATOM 1384 O O . SER A 1 177 ? 20.770 -35.759 0.975 1.00 57.88 177 SER A O 1
ATOM 1386 N N . SER A 1 178 ? 19.607 -35.850 -0.975 1.00 66.19 178 SER A N 1
ATOM 1387 C CA . SER A 1 178 ? 19.818 -37.270 -1.273 1.00 66.19 178 SER A CA 1
ATOM 1388 C C . SER A 1 178 ? 21.197 -37.493 -1.876 1.00 66.19 178 SER A C 1
ATOM 1390 O O . SER A 1 178 ? 21.671 -36.575 -2.585 1.00 66.19 178 SER A O 1
#